Protein AF-A0A9E1MFP8-F1 (afdb_monomer_lite)

pLDDT: mean 81.93, std 16.2, range [34.75, 97.0]

Foldseek 3Di:
DDDDDDDDPVVVVVVVVVVVVVCVVVVVVVVVVVVVVVQVLVQVQVVQQLVLVLVVVVVVLPFKWKWWQDPQFTATPVRHGRDGDGQTFPTWMKIAGSVRQIFIWTHRQFWTWTDASVDPGTDIDTDNDSLVLFDKDDFQDWDQFPVRFIWGFLDICPVPVFKTKTWHLAFWDQDPVRAIDRDPPQDQFQDPQFFFQAQPVPQDPPPPPHPDPDDPPAGADDDDDDDDFSLRRGPVVVVQVRNVVVCRSVVRAHPPKHKFFAAPVSLVSQQWAQDPVLFKIFSPVGDLSVLSHKAWGRYARPPGRQWTWIAHNVGIIGIDGSNPGRRHGHIMMMIGTRNSGGCSVVDD

Structure (mmCIF, N/CA/C/O backbone):
data_AF-A0A9E1MFP8-F1
#
_entry.id   AF-A0A9E1MFP8-F1
#
loop_
_atom_site.group_PDB
_atom_site.id
_atom_site.type_symbol
_atom_site.label_atom_id
_atom_site.label_alt_id
_atom_site.label_comp_id
_atom_site.label_asym_id
_atom_site.label_entity_id
_atom_site.label_seq_id
_atom_site.pdbx_PDB_ins_code
_atom_site.Cartn_x
_atom_site.Cartn_y
_atom_site.Cartn_z
_atom_site.occupancy
_atom_site.B_iso_or_equiv
_atom_site.auth_seq_id
_atom_site.auth_comp_id
_atom_site.auth_asym_id
_atom_site.auth_atom_id
_atom_site.pdbx_PDB_model_num
ATOM 1 N N . MET A 1 1 ? -28.037 -13.542 79.877 1.00 46.84 1 MET A N 1
ATOM 2 C CA . MET A 1 1 ? -27.546 -14.492 78.851 1.00 46.84 1 MET A CA 1
ATOM 3 C C . MET A 1 1 ? -28.151 -14.120 77.502 1.00 46.84 1 MET A C 1
ATOM 5 O O . MET A 1 1 ? -29.369 -14.140 77.377 1.00 46.84 1 MET A O 1
ATOM 9 N N . LYS A 1 2 ? -27.339 -13.705 76.519 1.00 54.28 2 LYS A N 1
ATOM 10 C CA . LYS A 1 2 ? -27.819 -13.402 75.157 1.00 54.28 2 LYS A CA 1
ATOM 11 C C . LYS A 1 2 ? -28.142 -14.719 74.442 1.00 54.28 2 LYS A C 1
ATOM 13 O O . LYS A 1 2 ? -27.278 -15.578 74.314 1.00 54.28 2 LYS A O 1
ATOM 18 N N . LYS A 1 3 ? -29.397 -14.886 74.021 1.00 58.06 3 LYS A N 1
ATOM 19 C CA . LYS A 1 3 ? -29.885 -16.059 73.285 1.00 58.06 3 LYS A CA 1
ATOM 20 C C . LYS A 1 3 ? -29.525 -15.874 71.806 1.00 58.06 3 LYS A C 1
ATOM 22 O O . LYS A 1 3 ? -30.214 -15.143 71.100 1.00 58.06 3 LYS A O 1
ATOM 27 N N . ASN A 1 4 ? -28.432 -16.483 71.355 1.00 63.78 4 ASN A N 1
ATOM 28 C CA . ASN A 1 4 ? -28.044 -16.450 69.945 1.00 63.78 4 ASN A CA 1
ATOM 29 C C . ASN A 1 4 ? -28.962 -17.402 69.167 1.00 63.78 4 ASN A C 1
ATOM 31 O O . ASN A 1 4 ? -28.924 -18.612 69.379 1.00 63.78 4 ASN A O 1
ATOM 35 N N . ARG A 1 5 ? -29.830 -16.857 68.308 1.00 75.62 5 ARG A N 1
ATOM 36 C CA . ARG A 1 5 ? -30.614 -17.654 67.357 1.00 75.62 5 ARG A CA 1
ATOM 37 C C . ARG A 1 5 ? -29.706 -17.978 66.170 1.00 75.62 5 ARG A C 1
ATOM 39 O O . ARG A 1 5 ? -29.224 -17.057 65.519 1.00 75.62 5 ARG A O 1
ATOM 46 N N . GLY A 1 6 ? -29.422 -19.259 65.946 1.00 75.75 6 GLY A N 1
ATOM 47 C CA . GLY A 1 6 ? -28.700 -19.726 64.761 1.00 75.75 6 GLY A CA 1
ATOM 48 C C . GLY A 1 6 ? -29.630 -19.797 63.549 1.00 75.75 6 GLY A C 1
ATOM 49 O O . GLY A 1 6 ? -30.809 -20.108 63.708 1.00 75.75 6 GLY A O 1
ATOM 50 N N . PHE A 1 7 ? -29.099 -19.497 62.363 1.00 80.75 7 PHE A N 1
ATOM 51 C CA . PHE A 1 7 ? -29.806 -19.667 61.090 1.00 80.75 7 PHE A CA 1
ATOM 52 C C . PHE A 1 7 ? -30.052 -21.149 60.789 1.00 80.75 7 PHE A C 1
ATOM 54 O O . PHE A 1 7 ? -29.203 -21.996 61.076 1.00 80.75 7 PHE A O 1
ATOM 61 N N . THR A 1 8 ? -31.197 -21.459 60.180 1.00 90.75 8 THR A N 1
ATOM 62 C CA . THR A 1 8 ? -31.507 -22.814 59.710 1.00 90.75 8 THR A CA 1
ATOM 63 C C . THR A 1 8 ? -30.976 -23.045 58.292 1.00 90.75 8 THR A C 1
ATOM 65 O O . THR A 1 8 ? -30.868 -22.121 57.485 1.00 90.75 8 THR A O 1
ATOM 68 N N . LEU A 1 9 ? -30.663 -24.301 57.953 1.00 89.00 9 LEU A N 1
ATOM 69 C CA . LEU A 1 9 ? -30.177 -24.658 56.612 1.00 89.00 9 LEU A CA 1
ATOM 70 C C . LEU A 1 9 ? -31.191 -24.328 55.506 1.00 89.00 9 LEU A C 1
ATOM 72 O O . LEU A 1 9 ? -30.791 -23.983 54.398 1.00 89.00 9 LEU A O 1
ATOM 76 N N . ILE A 1 10 ? -32.493 -24.407 55.799 1.00 91.56 10 ILE A N 1
ATOM 77 C CA . ILE A 1 10 ? -33.540 -24.130 54.810 1.00 91.56 10 ILE A CA 1
ATOM 78 C C . ILE A 1 10 ? -33.668 -22.635 54.499 1.00 91.56 10 ILE A C 1
ATOM 80 O O . ILE A 1 10 ? -33.862 -22.270 53.342 1.00 91.56 10 ILE A O 1
ATOM 84 N N . GLU A 1 11 ? -33.479 -21.770 55.499 1.00 89.69 11 GLU A N 1
ATOM 85 C CA . GLU A 1 11 ? -33.412 -20.319 55.296 1.00 89.69 11 GLU A CA 1
ATOM 86 C C . GLU A 1 11 ? -32.200 -19.949 54.436 1.00 89.69 11 GLU A C 1
ATOM 88 O O . GLU A 1 11 ? -32.319 -19.142 53.517 1.00 89.69 11 GLU A O 1
ATOM 93 N N . LEU A 1 12 ? -31.051 -20.591 54.674 1.00 91.19 12 LEU A N 1
ATOM 94 C CA . LEU A 1 12 ? -29.854 -20.378 53.862 1.00 91.19 12 LEU A CA 1
ATOM 95 C C . LEU A 1 12 ? -30.057 -20.850 52.413 1.00 91.19 12 LEU A C 1
ATOM 97 O O . LEU A 1 12 ? -29.686 -20.149 51.471 1.00 91.19 12 LEU A O 1
ATOM 101 N N . LEU A 1 13 ? -30.684 -22.015 52.226 1.00 94.25 13 LEU A N 1
ATOM 102 C CA . LEU A 1 13 ? -30.944 -22.580 50.904 1.00 94.25 13 LEU A CA 1
ATOM 103 C C . LEU A 1 13 ? -31.886 -21.695 50.078 1.00 94.25 13 LEU A C 1
ATOM 105 O O . LEU A 1 13 ? -31.596 -21.420 48.915 1.00 94.25 13 LEU A O 1
ATOM 109 N N . ALA A 1 14 ? -32.981 -21.216 50.676 1.00 93.81 14 ALA A N 1
ATOM 110 C CA . ALA A 1 14 ? -33.939 -20.345 49.999 1.00 93.81 14 ALA A CA 1
ATOM 111 C C . ALA A 1 14 ? -33.274 -19.063 49.468 1.00 93.81 14 ALA A C 1
ATOM 113 O O . ALA A 1 14 ? -33.526 -18.654 48.334 1.00 93.81 14 ALA A O 1
ATOM 114 N N . VAL A 1 15 ? -32.368 -18.468 50.251 1.00 94.81 15 VAL A N 1
ATOM 115 C CA . VAL A 1 15 ? -31.619 -17.271 49.842 1.00 94.81 15 VAL A CA 1
ATOM 116 C C . VAL A 1 15 ? -30.692 -17.571 48.665 1.00 94.81 15 VAL A C 1
ATOM 118 O O . VAL A 1 15 ? -30.674 -16.809 47.701 1.00 94.81 15 VAL A O 1
ATOM 121 N N . ILE A 1 16 ? -29.959 -18.688 48.697 1.00 96.12 16 ILE A N 1
ATOM 122 C CA . ILE A 1 16 ? -29.056 -19.070 47.600 1.00 96.12 16 ILE A CA 1
ATOM 123 C C . ILE A 1 16 ? -29.837 -19.286 46.298 1.00 96.12 16 ILE A C 1
ATOM 125 O O . ILE A 1 16 ? -29.403 -18.812 45.249 1.00 96.12 16 ILE A O 1
ATOM 129 N N . VAL A 1 17 ? -31.001 -19.943 46.354 1.00 96.06 17 VAL A N 1
ATOM 130 C CA . VAL A 1 17 ? -31.851 -20.166 45.171 1.00 96.06 17 VAL A CA 1
ATOM 131 C C . VAL A 1 17 ? -32.328 -18.839 44.578 1.00 96.06 17 VAL A C 1
ATOM 133 O O . VAL A 1 17 ? -32.215 -18.633 43.370 1.00 96.06 17 VAL A O 1
ATOM 136 N N . ILE A 1 18 ? -32.804 -17.908 45.410 1.00 97.00 18 ILE A N 1
ATOM 137 C CA . ILE A 1 18 ? -33.245 -16.583 44.948 1.00 97.00 18 ILE A CA 1
ATOM 138 C C . ILE A 1 18 ? -32.075 -15.807 44.323 1.00 97.00 18 ILE A C 1
ATOM 140 O O . ILE A 1 18 ? -32.222 -15.248 43.234 1.00 97.00 18 ILE A O 1
ATOM 144 N N . LEU A 1 19 ? -30.899 -15.811 44.961 1.00 96.81 19 LEU A N 1
ATOM 145 C CA . LEU A 1 19 ? -29.699 -15.159 44.427 1.00 96.81 19 LEU A CA 1
ATOM 146 C C . LEU A 1 19 ? -29.258 -15.769 43.092 1.00 96.81 19 LEU A C 1
ATOM 148 O O . LEU A 1 19 ? -28.878 -15.027 42.188 1.00 96.81 19 LEU A O 1
ATOM 152 N N . ALA A 1 20 ? -29.350 -17.093 42.939 1.00 96.62 20 ALA A N 1
ATOM 153 C CA . ALA A 1 20 ? -29.010 -17.777 41.696 1.00 96.62 20 ALA A CA 1
ATOM 154 C C . ALA A 1 20 ? -29.931 -17.356 40.538 1.00 96.62 20 ALA A C 1
ATOM 156 O O . ALA A 1 20 ? -29.446 -17.069 39.444 1.00 96.62 20 ALA A O 1
ATOM 157 N N . VAL A 1 21 ? -31.243 -17.249 40.779 1.00 96.88 21 VAL A N 1
ATOM 158 C CA . VAL A 1 21 ? -32.211 -16.802 39.760 1.00 96.88 21 VAL A CA 1
ATOM 159 C C . VAL A 1 21 ? -31.972 -15.342 39.362 1.00 96.88 21 VAL A C 1
ATOM 161 O O . VAL A 1 21 ? -31.962 -15.022 38.173 1.00 96.88 21 VAL A O 1
ATOM 164 N N . ILE A 1 22 ? -31.721 -14.456 40.334 1.00 96.75 22 ILE A N 1
ATOM 165 C CA . ILE A 1 22 ? -31.405 -13.044 40.058 1.00 96.75 22 ILE A CA 1
ATOM 166 C C . ILE A 1 22 ? -30.105 -12.935 39.252 1.00 96.75 22 ILE A C 1
ATOM 168 O O . ILE A 1 22 ? -30.059 -12.211 38.256 1.00 96.75 22 ILE A O 1
ATOM 172 N N . ALA A 1 23 ? -29.064 -13.678 39.637 1.00 93.75 23 ALA A N 1
ATOM 173 C CA . ALA A 1 23 ? -27.787 -13.689 38.929 1.00 93.75 23 ALA A CA 1
ATOM 174 C C . ALA A 1 23 ? -27.932 -14.184 37.479 1.00 93.75 23 ALA A C 1
ATOM 176 O O . ALA A 1 23 ? -27.340 -13.602 36.566 1.00 93.75 23 ALA A O 1
ATOM 177 N N . LEU A 1 24 ? -28.762 -15.205 37.244 1.00 94.94 24 LEU A N 1
ATOM 178 C CA . LEU A 1 24 ? -29.015 -15.751 35.909 1.00 94.94 24 LEU A CA 1
ATOM 179 C C . LEU A 1 24 ? -29.613 -14.705 34.952 1.00 94.94 24 LEU A C 1
ATOM 181 O O . LEU A 1 24 ? -29.201 -14.629 33.798 1.00 94.94 24 LEU A O 1
ATOM 185 N N . ILE A 1 25 ? -30.542 -13.868 35.425 1.00 93.31 25 ILE A N 1
ATOM 186 C CA . ILE A 1 25 ? -31.178 -12.821 34.606 1.00 93.31 25 ILE A CA 1
ATOM 187 C C . ILE A 1 25 ? -30.275 -11.583 34.476 1.00 93.31 25 ILE A C 1
ATOM 189 O O . ILE A 1 25 ? -30.197 -10.968 33.412 1.00 93.31 25 ILE A O 1
ATOM 193 N N . ALA A 1 26 ? -29.572 -11.206 35.548 1.00 92.75 26 ALA A N 1
ATOM 194 C CA . ALA A 1 26 ? -28.762 -9.990 35.580 1.00 92.75 26 ALA A CA 1
ATOM 195 C C . ALA A 1 26 ? -27.482 -10.087 34.729 1.00 92.75 26 ALA A C 1
ATOM 197 O O . ALA A 1 26 ? -27.064 -9.097 34.127 1.00 92.75 26 ALA A O 1
ATOM 198 N N . THR A 1 27 ? -26.856 -11.265 34.649 1.00 91.75 27 THR A N 1
ATOM 199 C CA . THR A 1 27 ? -25.573 -11.462 33.948 1.00 91.75 27 THR A CA 1
ATOM 200 C C . THR A 1 27 ? -25.578 -11.062 32.460 1.00 91.75 27 THR A C 1
ATOM 202 O O . THR A 1 27 ? -24.703 -10.272 32.086 1.00 91.75 27 THR A O 1
ATOM 205 N N . PRO A 1 28 ? -26.525 -11.490 31.593 1.00 89.31 28 PRO A N 1
ATOM 206 C CA . PRO A 1 28 ? -26.536 -11.061 30.190 1.00 89.31 28 PRO A CA 1
ATOM 207 C C . PRO A 1 28 ? -26.788 -9.553 30.025 1.00 89.31 28 PRO A C 1
ATOM 209 O O . PRO A 1 28 ? -26.178 -8.924 29.159 1.00 89.31 28 PRO A O 1
ATOM 212 N N . LEU A 1 29 ? -27.622 -8.946 30.881 1.00 91.44 29 LEU A N 1
ATOM 213 C CA . LEU A 1 29 ? -27.901 -7.503 30.859 1.00 91.44 29 LEU A CA 1
ATOM 214 C C . LEU A 1 29 ? -26.650 -6.682 31.188 1.00 91.44 29 LEU A C 1
ATOM 216 O O . LEU A 1 29 ? -26.319 -5.734 30.473 1.00 91.44 29 LEU A O 1
ATOM 220 N N . ILE A 1 30 ? -25.928 -7.073 32.242 1.00 91.25 30 ILE A N 1
ATOM 221 C CA . ILE A 1 30 ? -24.674 -6.430 32.650 1.00 91.25 30 ILE A CA 1
ATOM 222 C C . ILE A 1 30 ? -23.608 -6.596 31.556 1.00 91.25 30 ILE A C 1
ATOM 224 O O . ILE A 1 30 ? -22.893 -5.649 31.238 1.00 91.25 30 ILE A O 1
ATOM 228 N N . MET A 1 31 ? -23.520 -7.762 30.910 1.00 90.00 31 MET A N 1
ATOM 229 C CA . MET A 1 31 ? -22.557 -7.970 29.823 1.00 90.00 31 MET A CA 1
ATOM 230 C C . MET A 1 31 ? -22.860 -7.089 28.597 1.00 90.00 31 MET A C 1
ATOM 232 O O . MET A 1 31 ? -21.944 -6.534 27.978 1.00 90.00 31 MET A O 1
ATOM 236 N N . GLY A 1 32 ? -24.144 -6.910 28.268 1.00 88.88 32 GLY A N 1
ATOM 237 C CA . GLY A 1 32 ? -24.591 -6.008 27.206 1.00 88.88 32 GLY A CA 1
ATOM 238 C C . GLY A 1 32 ? -24.234 -4.544 27.482 1.00 88.88 32 GLY A C 1
ATOM 239 O O . GLY A 1 32 ? -23.678 -3.867 26.611 1.00 88.88 32 GLY A O 1
ATOM 240 N N . THR A 1 33 ? -24.476 -4.058 28.706 1.00 92.62 33 THR A N 1
ATOM 241 C CA . THR A 1 33 ? -24.124 -2.680 29.091 1.00 92.62 33 THR A CA 1
ATOM 242 C C . THR A 1 33 ? -22.613 -2.467 29.126 1.00 92.62 33 THR A C 1
ATOM 244 O O . THR A 1 33 ? -22.143 -1.470 28.584 1.00 92.62 33 THR A O 1
ATOM 247 N N . ILE A 1 34 ? -21.834 -3.423 29.644 1.00 91.12 34 ILE A N 1
ATOM 248 C CA . ILE A 1 34 ? -20.363 -3.374 29.614 1.00 91.12 34 ILE A CA 1
ATOM 249 C C . ILE A 1 34 ? -19.849 -3.286 28.175 1.00 91.12 34 ILE A C 1
ATOM 251 O O . ILE A 1 34 ? -18.975 -2.470 27.883 1.00 91.12 34 ILE A O 1
ATOM 255 N N . THR A 1 35 ? -20.387 -4.099 27.263 1.00 92.38 35 THR A N 1
ATOM 256 C CA . THR A 1 35 ? -19.959 -4.108 25.855 1.00 92.38 35 THR A CA 1
ATOM 257 C C . THR A 1 35 ? -20.240 -2.761 25.191 1.00 92.38 35 THR A C 1
ATOM 259 O O . THR A 1 35 ? -19.355 -2.195 24.548 1.00 92.38 35 THR A O 1
ATOM 262 N N . LYS A 1 36 ? -21.431 -2.191 25.420 1.00 94.00 36 LYS A N 1
ATOM 263 C CA . LYS A 1 36 ? -21.797 -0.858 24.925 1.00 94.00 36 LYS A CA 1
ATOM 264 C C . LYS A 1 36 ? -20.898 0.238 25.504 1.00 94.00 36 LYS A C 1
ATOM 266 O O . LYS A 1 36 ? -20.431 1.090 24.753 1.00 94.00 36 LYS A O 1
ATOM 271 N N . SER A 1 37 ? -20.607 0.193 26.803 1.00 94.81 37 SER A N 1
ATOM 272 C CA . SER A 1 37 ? -19.704 1.147 27.457 1.00 94.81 37 SER A CA 1
ATOM 273 C C . SER A 1 37 ? -18.280 1.056 26.910 1.00 94.81 37 SER A C 1
ATOM 275 O O . SER A 1 37 ? -17.679 2.085 26.617 1.00 94.81 37 SER A O 1
ATOM 277 N N . LYS A 1 38 ? -17.753 -0.158 26.691 1.00 94.88 38 LYS A N 1
ATOM 278 C CA . LYS A 1 38 ? -16.434 -0.365 26.068 1.00 94.88 38 LYS A CA 1
ATOM 279 C C . LYS A 1 38 ? -16.380 0.198 24.649 1.00 94.88 38 LYS A C 1
ATOM 281 O O . LYS A 1 38 ? -15.422 0.887 24.310 1.00 94.88 38 LYS A O 1
ATOM 286 N N . MET A 1 39 ? -17.411 -0.066 23.845 1.00 94.88 39 MET A N 1
ATOM 287 C CA . MET A 1 39 ? -17.520 0.451 22.480 1.00 94.88 39 MET A CA 1
ATOM 288 C C . MET A 1 39 ? -17.602 1.985 22.454 1.00 94.88 39 MET A C 1
ATOM 290 O O . MET A 1 39 ? -16.951 2.615 21.626 1.00 94.88 39 MET A O 1
ATOM 294 N N . ASN A 1 40 ? -18.367 2.596 23.363 1.00 95.25 40 ASN A N 1
ATOM 295 C CA . ASN A 1 40 ? -18.470 4.053 23.461 1.00 95.25 40 ASN A CA 1
ATOM 296 C C . ASN A 1 40 ? -17.154 4.692 23.917 1.00 95.25 40 ASN A C 1
ATOM 298 O O . ASN A 1 40 ? -16.701 5.632 23.282 1.00 95.25 40 ASN A O 1
ATOM 302 N N . ALA A 1 41 ? -16.484 4.133 24.926 1.00 95.94 41 ALA A N 1
ATOM 303 C CA . ALA A 1 41 ? -15.180 4.630 25.363 1.00 95.94 41 ALA A CA 1
ATOM 304 C C . ALA A 1 41 ? -14.126 4.561 24.242 1.00 95.94 41 ALA A C 1
ATOM 306 O O . ALA A 1 41 ? -13.300 5.464 24.099 1.00 95.94 41 ALA A O 1
ATOM 307 N N . PHE A 1 42 ? -14.167 3.511 23.417 1.00 96.88 42 PHE A N 1
ATOM 308 C CA . PHE A 1 42 ? -13.323 3.420 22.229 1.00 96.88 42 PHE A CA 1
ATOM 309 C C . PHE A 1 42 ? -13.695 4.482 21.184 1.00 96.88 42 PHE A C 1
ATOM 311 O O . PHE A 1 42 ? -12.810 5.169 20.683 1.00 96.88 42 PHE A O 1
ATOM 318 N N . ARG A 1 43 ? -14.991 4.688 20.910 1.00 96.06 43 ARG A N 1
ATOM 319 C CA . ARG A 1 43 ? -15.468 5.765 20.024 1.00 96.06 43 ARG A CA 1
ATOM 320 C C . ARG A 1 43 ? -14.963 7.137 20.474 1.00 96.06 43 ARG A C 1
ATOM 322 O O . ARG A 1 43 ? -14.441 7.882 19.651 1.00 96.06 43 ARG A O 1
ATOM 329 N N . ASP A 1 44 ? -15.081 7.446 21.761 1.00 96.00 44 ASP A N 1
ATOM 330 C CA . ASP A 1 44 ? -14.628 8.717 22.333 1.00 96.00 44 ASP A CA 1
ATOM 331 C C . ASP A 1 44 ? -13.107 8.876 22.197 1.00 96.00 44 ASP A C 1
ATOM 333 O O . ASP A 1 44 ? -12.621 9.957 21.874 1.00 96.00 44 ASP A O 1
ATOM 337 N N . SER A 1 45 ? -12.357 7.777 22.350 1.00 96.56 45 SER A N 1
ATOM 338 C CA . SER A 1 45 ? -10.905 7.755 22.125 1.00 96.56 45 SER A CA 1
ATOM 339 C C . SER A 1 45 ? -10.556 8.061 20.666 1.00 96.56 45 SER A C 1
ATOM 341 O O . SER A 1 45 ? -9.672 8.872 20.409 1.00 96.56 45 SER A O 1
ATOM 343 N N . VAL A 1 46 ? -11.275 7.470 19.704 1.00 96.19 46 VAL A N 1
ATOM 344 C CA . VAL A 1 46 ? -11.071 7.738 18.270 1.00 96.19 46 VAL A CA 1
ATOM 345 C C . VAL A 1 46 ? -11.370 9.201 17.934 1.00 96.19 46 VAL A C 1
ATOM 347 O O . VAL A 1 46 ? -10.591 9.825 17.219 1.00 96.19 46 VAL A O 1
ATOM 350 N N . TYR A 1 47 ? -12.440 9.786 18.479 1.00 94.81 47 TYR A N 1
ATOM 351 C CA . TYR A 1 47 ? -12.710 11.219 18.307 1.00 94.81 47 TYR A CA 1
ATOM 352 C C . TYR A 1 47 ? -11.635 12.104 18.947 1.00 94.81 47 TYR A C 1
ATOM 354 O O . TYR A 1 47 ? -11.234 13.098 18.345 1.00 94.81 47 TYR A O 1
ATOM 362 N N . GLY A 1 48 ? -11.126 11.728 20.124 1.00 94.88 48 GLY A N 1
ATOM 363 C CA . GLY A 1 48 ? -9.999 12.414 20.757 1.00 94.88 48 GLY A CA 1
ATOM 364 C C . GLY A 1 48 ? -8.734 12.386 19.895 1.00 94.88 48 GLY A C 1
ATOM 365 O O . GLY A 1 48 ? -8.052 13.402 19.777 1.00 94.88 48 GLY A O 1
ATOM 366 N N . ILE A 1 49 ? -8.455 11.253 19.245 1.00 95.50 49 ILE A N 1
ATOM 367 C CA . ILE A 1 49 ? -7.335 11.096 18.305 1.00 95.50 49 ILE A CA 1
ATOM 368 C C . ILE A 1 49 ? -7.535 11.950 17.054 1.00 95.50 49 ILE A C 1
ATOM 370 O O . ILE A 1 49 ? -6.594 12.619 16.636 1.00 95.50 49 ILE A O 1
ATOM 374 N N . ILE A 1 50 ? -8.742 11.956 16.473 1.00 92.81 50 ILE A N 1
ATOM 375 C CA . ILE A 1 50 ? -9.066 12.822 15.329 1.00 92.81 50 ILE A CA 1
ATOM 376 C C . ILE A 1 50 ? -8.768 14.273 15.692 1.00 92.81 50 ILE A C 1
ATOM 378 O O . ILE A 1 50 ? -8.020 14.928 14.980 1.00 92.81 50 ILE A O 1
ATOM 382 N N . HIS A 1 51 ? -9.292 14.750 16.822 1.00 91.31 51 HIS A N 1
ATOM 383 C CA . HIS A 1 51 ? -9.134 16.143 17.222 1.00 91.31 51 HIS A CA 1
ATOM 384 C C . HIS A 1 51 ? -7.670 16.522 17.483 1.00 91.31 51 HIS A C 1
ATOM 386 O O . HIS A 1 51 ? -7.207 17.567 17.032 1.00 91.31 51 HIS A O 1
ATOM 392 N N . ALA A 1 52 ? -6.916 15.657 18.169 1.00 92.38 52 ALA A N 1
ATOM 393 C CA . ALA A 1 52 ? -5.485 15.868 18.370 1.00 92.38 52 ALA A CA 1
ATOM 394 C C . ALA A 1 52 ? -4.735 15.918 17.030 1.00 92.38 52 ALA A C 1
ATOM 396 O O . ALA A 1 52 ? -3.889 16.787 16.820 1.00 92.38 52 ALA A O 1
ATOM 397 N N . GLY A 1 53 ? -5.062 15.002 16.118 1.00 91.62 53 GLY A N 1
ATOM 398 C CA . GLY A 1 53 ? -4.448 14.925 14.800 1.00 91.62 53 GLY A CA 1
ATOM 399 C C . GLY A 1 53 ? -4.786 16.121 13.908 1.00 91.62 53 GLY A C 1
ATOM 400 O O . GLY A 1 53 ? -3.907 16.595 13.202 1.00 91.62 53 GLY A O 1
ATOM 401 N N . GLU A 1 54 ? -6.005 16.664 13.988 1.00 88.88 54 GLU A N 1
ATOM 402 C CA . GLU A 1 54 ? -6.402 17.898 13.293 1.00 88.88 54 GLU A CA 1
ATOM 403 C C . GLU A 1 54 ? -5.564 19.094 13.758 1.00 88.88 54 GLU A C 1
ATOM 405 O O . GLU A 1 54 ? -5.061 19.855 12.929 1.00 88.88 54 GLU A O 1
ATOM 410 N N . ILE A 1 55 ? -5.363 19.236 15.073 1.00 88.25 55 ILE A N 1
ATOM 411 C CA . ILE A 1 55 ? -4.512 20.290 15.644 1.00 88.25 55 ILE A CA 1
ATOM 412 C C . ILE A 1 55 ? -3.077 20.134 15.129 1.00 88.25 55 ILE A C 1
ATOM 414 O O . ILE A 1 55 ? -2.520 21.079 14.577 1.00 88.25 55 ILE A O 1
ATOM 418 N N . ALA A 1 56 ? -2.511 18.929 15.229 1.00 88.31 56 ALA A N 1
ATOM 419 C CA . ALA A 1 56 ? -1.147 18.655 14.779 1.00 88.31 56 ALA A CA 1
ATOM 420 C C . ALA A 1 56 ? -0.972 18.832 13.258 1.00 88.31 56 ALA A C 1
ATOM 422 O O . ALA A 1 56 ? 0.067 19.299 12.796 1.00 88.31 56 ALA A O 1
ATOM 423 N N . ALA A 1 57 ? -1.985 18.488 12.459 1.00 86.12 57 ALA A N 1
ATOM 424 C CA . ALA A 1 57 ? -1.953 18.670 11.012 1.00 86.12 57 ALA A CA 1
ATOM 425 C C . ALA A 1 57 ? -2.060 20.148 10.606 1.00 86.12 57 ALA A C 1
ATOM 427 O O . ALA A 1 57 ? -1.442 20.561 9.625 1.00 86.12 57 ALA A O 1
ATOM 428 N N . THR A 1 58 ? -2.788 20.959 11.382 1.00 81.44 58 THR A N 1
ATOM 429 C CA . THR A 1 58 ? -2.909 22.410 11.160 1.00 81.44 58 THR A CA 1
ATOM 430 C C . THR A 1 58 ? -1.556 23.114 11.272 1.00 81.44 58 THR A C 1
ATOM 432 O O . THR A 1 58 ? -1.324 24.102 10.586 1.00 81.44 58 THR A O 1
ATOM 435 N N . GLU A 1 59 ? -0.623 22.594 12.067 1.00 73.38 59 GLU A N 1
ATOM 436 C CA . GLU A 1 59 ? 0.735 23.145 12.175 1.00 73.38 59 GLU A CA 1
ATOM 437 C C . GLU A 1 59 ? 1.598 22.864 10.925 1.00 73.38 59 GLU A C 1
ATOM 439 O O . GLU A 1 59 ? 2.611 23.530 10.712 1.00 73.38 59 GLU A O 1
ATOM 444 N N . LYS A 1 60 ? 1.188 21.923 10.057 1.00 72.31 60 LYS A N 1
ATOM 445 C CA . LYS A 1 60 ? 1.977 21.398 8.925 1.00 72.31 60 LYS A CA 1
ATOM 446 C C . LYS A 1 60 ? 1.346 21.667 7.539 1.00 72.31 60 LYS A C 1
ATOM 448 O O . LYS A 1 60 ? 1.545 20.873 6.625 1.00 72.31 60 LYS A O 1
ATOM 453 N N . MET A 1 61 ? 0.626 22.791 7.372 1.00 59.81 61 MET A N 1
ATOM 454 C CA . MET A 1 61 ? -0.309 23.188 6.276 1.00 59.81 61 MET A CA 1
ATOM 455 C C . MET A 1 61 ? 0.079 22.992 4.785 1.00 59.81 61 MET A C 1
ATOM 457 O O . MET A 1 61 ? -0.666 23.430 3.908 1.00 59.81 61 MET A O 1
ATOM 461 N N . THR A 1 62 ? 1.209 22.390 4.430 1.00 62.31 62 THR A N 1
ATOM 462 C CA . THR A 1 62 ? 1.643 22.289 3.028 1.00 62.31 62 THR A CA 1
ATOM 463 C C . THR A 1 62 ? 1.184 21.014 2.324 1.00 62.31 62 THR A C 1
ATOM 465 O O . THR A 1 62 ? 1.024 21.055 1.109 1.00 62.31 62 THR A O 1
ATOM 468 N N . ASN A 1 63 ? 0.924 19.912 3.041 1.00 67.06 63 ASN A N 1
ATOM 469 C CA . ASN A 1 63 ? 0.600 18.604 2.452 1.00 67.06 63 ASN A CA 1
ATOM 470 C C . ASN A 1 63 ? -0.362 17.775 3.321 1.00 67.06 63 ASN A C 1
ATOM 472 O O . ASN A 1 63 ? -0.645 18.122 4.465 1.00 67.06 63 ASN A O 1
ATOM 476 N N . ASN A 1 64 ? -0.842 16.651 2.776 1.00 76.81 64 ASN A N 1
ATOM 477 C CA . ASN A 1 64 ? -1.549 15.636 3.559 1.00 76.81 64 ASN A CA 1
ATOM 478 C C . ASN A 1 64 ? -0.636 15.116 4.681 1.00 76.81 64 ASN A C 1
ATOM 480 O O . ASN A 1 64 ? 0.476 14.673 4.405 1.00 76.81 64 ASN A O 1
ATOM 484 N N . VAL A 1 65 ? -1.118 15.121 5.922 1.00 85.44 65 VAL A N 1
ATOM 485 C CA . VAL A 1 65 ? -0.368 14.654 7.093 1.00 85.44 65 VAL A CA 1
ATOM 486 C C . VAL A 1 65 ? -0.821 13.248 7.452 1.00 85.44 65 VAL A C 1
ATOM 488 O O . VAL A 1 65 ? -2.017 12.977 7.572 1.00 85.44 65 VAL A O 1
ATOM 491 N N . MET A 1 66 ? 0.141 12.349 7.632 1.00 88.75 66 MET A N 1
ATOM 492 C CA . MET A 1 66 ? -0.100 10.958 7.993 1.00 88.75 66 MET A CA 1
ATOM 493 C C . MET A 1 66 ? 0.395 10.686 9.408 1.00 88.75 66 MET A C 1
ATOM 495 O O . MET A 1 66 ? 1.467 11.147 9.796 1.00 88.75 66 MET A O 1
ATOM 499 N N . PHE A 1 67 ? -0.357 9.873 10.143 1.00 92.25 67 PHE A N 1
ATOM 500 C CA . PHE A 1 67 ? 0.105 9.284 11.392 1.00 92.25 67 PHE A CA 1
ATOM 501 C C . PHE A 1 67 ? -0.117 7.780 11.375 1.00 92.25 67 PHE A C 1
ATOM 503 O O . PHE A 1 67 ? -1.044 7.269 10.743 1.00 92.25 67 PHE A O 1
ATOM 510 N N . GLU A 1 68 ? 0.721 7.069 12.110 1.00 94.69 68 GLU A N 1
ATOM 511 C CA . GLU A 1 68 ? 0.647 5.622 12.254 1.00 94.69 68 GLU A CA 1
ATOM 512 C C . GLU A 1 68 ? 0.807 5.204 13.708 1.00 94.69 68 GLU A C 1
ATOM 514 O O . GLU A 1 68 ? 1.442 5.890 14.510 1.00 94.69 68 GLU A O 1
ATOM 519 N N . VAL A 1 69 ? 0.235 4.055 14.050 1.00 95.00 69 VAL A N 1
ATOM 520 C CA . VAL A 1 69 ? 0.444 3.448 15.359 1.00 95.00 69 VAL A CA 1
ATOM 521 C C . VAL A 1 69 ? 1.750 2.656 15.333 1.00 95.00 69 VAL A C 1
ATOM 523 O O . VAL A 1 69 ? 1.864 1.651 14.637 1.00 95.00 69 VAL A O 1
ATOM 526 N N . LYS A 1 70 ? 2.728 3.085 16.130 1.00 93.06 70 LYS A N 1
ATOM 527 C CA . LYS A 1 70 ? 4.000 2.398 16.371 1.00 93.06 70 LYS A CA 1
ATOM 528 C C . LYS A 1 70 ? 4.213 2.247 17.869 1.00 93.06 70 LYS A C 1
ATOM 530 O O . LYS A 1 70 ? 4.178 3.228 18.606 1.00 93.06 70 LYS A O 1
ATOM 535 N N . ASN A 1 71 ? 4.459 1.020 18.332 1.00 88.38 71 ASN A N 1
ATOM 536 C CA . ASN A 1 71 ? 4.701 0.721 19.751 1.00 88.38 71 ASN A CA 1
ATOM 537 C C . ASN A 1 71 ? 3.622 1.323 20.680 1.00 88.38 71 ASN A C 1
ATOM 539 O O . ASN A 1 71 ? 3.947 1.993 21.659 1.00 88.38 71 ASN A O 1
ATOM 543 N N . ALA A 1 72 ? 2.344 1.132 20.324 1.00 87.75 72 ALA A N 1
ATOM 544 C CA . ALA A 1 72 ? 1.161 1.673 21.012 1.00 87.75 72 ALA A CA 1
ATOM 545 C C . ALA A 1 72 ? 1.043 3.214 21.064 1.00 87.75 72 ALA A C 1
ATOM 547 O O . ALA A 1 72 ? 0.135 3.755 21.697 1.00 87.75 72 ALA A O 1
ATOM 548 N N . LYS A 1 73 ? 1.918 3.944 20.365 1.00 92.88 73 LYS A N 1
ATOM 549 C CA . LYS A 1 73 ? 1.846 5.400 20.212 1.00 92.88 73 LYS A CA 1
ATOM 550 C C . LYS A 1 73 ? 1.439 5.754 18.795 1.00 92.88 73 LYS A C 1
ATOM 552 O O . LYS A 1 73 ? 1.856 5.099 17.849 1.00 92.88 73 LYS A O 1
ATOM 557 N N . ILE A 1 74 ? 0.654 6.812 18.653 1.00 94.94 74 ILE A N 1
ATOM 558 C CA . ILE A 1 74 ? 0.378 7.406 17.347 1.00 94.94 74 ILE A CA 1
ATOM 559 C C . ILE A 1 74 ? 1.493 8.401 17.081 1.00 94.94 74 ILE A C 1
ATOM 561 O O . ILE A 1 74 ? 1.708 9.280 17.909 1.00 94.94 74 ILE A O 1
ATOM 565 N N . VAL A 1 75 ? 2.215 8.240 15.981 1.00 93.81 75 VAL A N 1
ATOM 566 C CA . VAL A 1 75 ? 3.354 9.089 15.626 1.00 93.81 75 VAL A CA 1
ATOM 567 C C . VAL A 1 75 ? 3.188 9.656 14.226 1.00 93.81 75 VAL A C 1
ATOM 569 O O . VAL A 1 75 ? 2.564 9.022 13.375 1.00 93.81 75 VAL A O 1
ATOM 572 N N . ASP A 1 76 ? 3.727 10.850 14.004 1.00 90.06 76 ASP A N 1
ATOM 573 C CA . ASP A 1 76 ? 3.866 11.419 12.664 1.00 90.06 76 ASP A CA 1
ATOM 574 C C . ASP A 1 76 ? 5.032 10.767 11.888 1.00 90.06 76 ASP A C 1
ATOM 576 O O . ASP A 1 76 ? 5.696 9.844 12.370 1.00 90.06 76 ASP A O 1
ATOM 580 N N . GLU A 1 77 ? 5.292 11.254 10.673 1.00 84.25 77 GLU A N 1
ATOM 581 C CA . GLU A 1 77 ? 6.370 10.752 9.804 1.00 84.25 77 GLU A CA 1
ATOM 582 C C . GLU A 1 77 ? 7.783 10.964 10.373 1.00 84.25 77 GLU A C 1
ATOM 584 O O . GLU A 1 77 ? 8.707 10.232 10.020 1.00 84.25 77 GLU A O 1
ATOM 589 N N . GLU A 1 78 ? 7.953 11.931 11.275 1.00 86.50 78 GLU A N 1
ATOM 590 C CA . GLU A 1 78 ? 9.215 12.232 11.959 1.00 86.50 78 GLU A CA 1
ATOM 591 C C . GLU A 1 78 ? 9.379 11.398 13.245 1.00 86.50 78 GLU A C 1
ATOM 593 O O . GLU A 1 78 ? 10.442 11.402 13.867 1.00 86.50 78 GLU A O 1
ATOM 598 N N . GLY A 1 79 ? 8.343 10.652 13.643 1.00 88.62 79 GLY A N 1
ATOM 599 C CA . GLY A 1 79 ? 8.317 9.857 14.868 1.00 88.62 79 GLY A CA 1
ATOM 600 C C . GLY A 1 79 ? 7.857 10.631 16.106 1.00 88.62 79 GLY A C 1
ATOM 601 O O . GLY A 1 79 ? 7.934 10.097 17.217 1.00 88.62 79 GLY A O 1
ATOM 602 N N . ASN A 1 80 ? 7.356 11.858 15.948 1.00 90.25 80 ASN A N 1
ATOM 603 C CA . ASN A 1 80 ? 6.836 12.649 17.055 1.00 90.25 80 ASN A CA 1
ATOM 604 C C . ASN A 1 80 ? 5.484 12.084 17.513 1.00 90.25 80 ASN A C 1
ATOM 606 O O . ASN A 1 80 ? 4.581 11.900 16.690 1.00 90.25 80 ASN A O 1
ATOM 610 N N . PRO A 1 81 ? 5.303 11.813 18.817 1.00 91.94 81 PRO A N 1
ATOM 611 C CA . PRO A 1 81 ? 4.069 11.238 19.322 1.00 91.94 81 PRO A CA 1
ATOM 612 C C . PRO A 1 81 ? 2.941 12.268 19.383 1.00 91.94 81 PRO A C 1
ATOM 614 O O . PRO A 1 81 ? 3.080 13.345 19.965 1.00 91.94 81 PRO A O 1
ATOM 617 N N . LEU A 1 82 ? 1.781 11.873 18.873 1.00 92.31 82 LEU A N 1
ATOM 618 C CA . LEU A 1 82 ? 0.529 12.586 19.032 1.00 92.31 82 LEU A CA 1
ATOM 619 C C . LEU A 1 82 ? 0.004 12.403 20.459 1.00 92.31 82 LEU A C 1
ATOM 621 O O . LEU A 1 82 ? -0.194 11.280 20.929 1.00 92.31 82 LEU A O 1
ATOM 625 N N . GLN A 1 83 ? -0.254 13.514 21.143 1.00 90.81 83 GLN A N 1
ATOM 626 C CA . GLN A 1 83 ? -0.815 13.505 22.490 1.00 90.81 83 GLN A CA 1
ATOM 627 C C . GLN A 1 83 ? -2.341 13.472 22.421 1.00 90.81 83 GLN A C 1
ATOM 629 O O . GLN A 1 83 ? -2.968 14.408 21.930 1.00 90.81 83 GLN A O 1
ATOM 634 N N . TYR A 1 84 ? -2.951 12.412 22.945 1.00 91.25 84 TYR A N 1
ATOM 635 C CA . TYR A 1 84 ? -4.404 12.266 23.006 1.00 91.25 84 TYR A CA 1
ATOM 636 C C . TYR A 1 84 ? -4.835 11.635 24.331 1.00 91.25 84 TYR A C 1
ATOM 638 O O . TYR A 1 84 ? -4.055 10.983 25.024 1.00 91.25 84 TYR A O 1
ATOM 646 N N . LYS A 1 85 ? -6.103 11.838 24.694 1.00 87.00 85 LYS A N 1
ATOM 647 C CA . LYS A 1 85 ? -6.734 11.162 25.833 1.00 87.00 85 LYS A CA 1
ATOM 648 C C . LYS A 1 85 ? -7.608 10.032 25.312 1.00 87.00 85 LYS A C 1
ATOM 650 O O . LYS A 1 85 ? -8.428 10.258 24.428 1.00 87.00 85 LYS A O 1
ATOM 655 N N . GLY A 1 86 ? -7.467 8.843 25.884 1.00 88.81 86 GLY A N 1
ATOM 656 C CA . GLY A 1 86 ? -8.291 7.701 25.512 1.00 88.81 86 GLY A CA 1
ATOM 657 C C . GLY A 1 86 ? -7.592 6.371 25.737 1.00 88.81 86 GLY A C 1
ATOM 658 O O . GLY A 1 86 ? -6.556 6.292 26.393 1.00 88.81 86 GLY A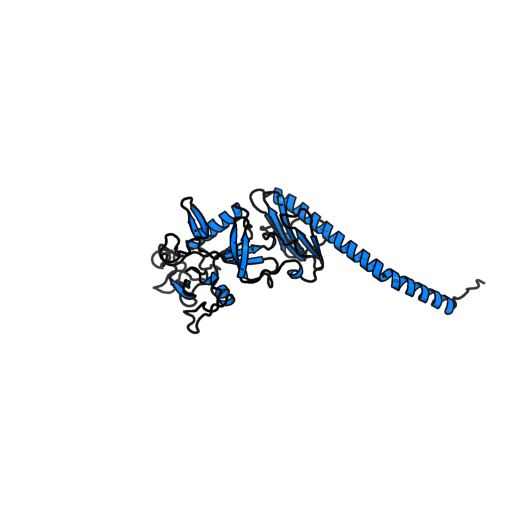 O 1
ATOM 659 N N . GLN A 1 87 ? -8.201 5.324 25.196 1.00 92.38 87 GLN A N 1
ATOM 660 C CA . GLN A 1 87 ? -7.615 3.992 25.120 1.00 92.38 87 GLN A CA 1
ATOM 661 C C . GLN A 1 87 ? -6.450 3.982 24.131 1.00 92.38 87 GLN A C 1
ATOM 663 O O . GLN A 1 87 ? -6.510 4.653 23.103 1.00 92.38 87 GLN A O 1
ATOM 668 N N . GLU A 1 88 ? -5.433 3.173 24.414 1.00 92.19 88 GLU A N 1
ATOM 669 C CA . GLU A 1 88 ? -4.324 2.952 23.488 1.00 92.19 88 GLU A CA 1
ATOM 670 C C . GLU A 1 88 ? -4.780 2.182 22.244 1.00 92.19 88 GLU A C 1
ATOM 672 O O . GLU A 1 88 ? -5.631 1.285 22.300 1.00 92.19 88 GLU A O 1
ATOM 677 N N . MET A 1 89 ? -4.182 2.534 21.110 1.00 95.25 89 MET A N 1
ATOM 678 C CA . MET A 1 89 ? -4.350 1.824 19.847 1.00 95.25 89 MET A CA 1
ATOM 679 C C . MET A 1 89 ? -3.230 0.796 19.707 1.00 95.25 89 MET A C 1
ATOM 681 O O . MET A 1 89 ? -2.081 1.082 20.037 1.00 95.25 89 MET A O 1
ATOM 685 N N . LYS A 1 90 ? -3.550 -0.396 19.203 1.00 95.44 90 LYS A N 1
ATOM 686 C CA . LYS A 1 90 ? -2.547 -1.427 18.908 1.00 95.44 90 LYS A CA 1
ATOM 687 C C . LYS A 1 90 ? -1.942 -1.228 17.532 1.00 95.44 90 LYS A C 1
ATOM 689 O O . LYS A 1 90 ? -0.727 -1.267 17.391 1.00 95.44 90 LYS A O 1
ATOM 694 N N . GLU A 1 91 ? -2.799 -0.992 16.546 1.00 95.62 91 GLU A N 1
ATOM 695 C CA . GLU A 1 91 ? -2.412 -0.791 15.154 1.00 95.62 91 GLU A CA 1
ATOM 696 C C . GLU A 1 91 ? -3.351 0.219 14.500 1.00 95.62 91 GLU A C 1
ATOM 698 O O . GLU A 1 91 ? -4.468 0.457 14.974 1.00 95.62 91 GLU A O 1
ATOM 703 N N . GLY A 1 92 ? -2.899 0.819 13.407 1.00 94.81 92 GLY A N 1
ATOM 704 C CA . GLY A 1 92 ? -3.721 1.730 12.638 1.00 94.81 92 GLY A CA 1
ATOM 705 C C . GLY A 1 92 ? -2.934 2.816 11.936 1.00 94.81 92 GLY A C 1
ATOM 706 O O . GLY A 1 92 ? -1.742 3.026 12.164 1.00 94.81 92 GLY A O 1
ATOM 707 N N . ILE A 1 93 ? -3.650 3.520 11.079 1.00 93.88 93 ILE A N 1
ATOM 708 C CA . ILE A 1 93 ? -3.152 4.639 10.305 1.00 93.88 93 ILE A CA 1
ATOM 709 C C . ILE A 1 93 ? -4.266 5.669 10.157 1.00 93.88 93 ILE A C 1
ATOM 711 O O . ILE A 1 93 ? -5.451 5.335 10.096 1.00 93.88 93 ILE A O 1
ATOM 715 N N . LEU A 1 94 ? -3.887 6.934 10.112 1.00 92.75 94 LEU A N 1
ATOM 716 C CA . LEU A 1 94 ? -4.796 8.047 9.903 1.00 92.75 94 LEU A CA 1
ATOM 717 C C . LEU A 1 94 ? -4.141 9.102 9.017 1.00 92.75 94 LEU A C 1
ATOM 719 O O . LEU A 1 94 ? -2.921 9.254 8.988 1.00 92.75 94 LEU A O 1
ATOM 723 N N . SER A 1 95 ? -4.979 9.799 8.267 1.00 89.81 95 SER A N 1
ATOM 724 C CA . SER A 1 95 ? -4.612 10.795 7.275 1.00 89.81 95 SER A CA 1
ATOM 725 C C . SER A 1 95 ? -5.479 12.028 7.457 1.00 89.81 95 SER A C 1
ATOM 727 O O . SER A 1 95 ? -6.701 11.909 7.580 1.00 89.81 95 SER A O 1
ATOM 729 N N . PHE A 1 96 ? -4.852 13.196 7.422 1.00 87.69 96 PHE A N 1
ATOM 730 C CA . PHE A 1 96 ? -5.513 14.488 7.324 1.00 87.69 96 PHE A CA 1
ATOM 731 C C . PHE A 1 96 ? -5.114 15.135 6.011 1.00 87.69 96 PHE A C 1
ATOM 733 O O . PHE A 1 96 ? -3.929 15.267 5.709 1.00 87.69 96 PHE A O 1
ATOM 740 N N . SER A 1 97 ? -6.102 15.525 5.218 1.00 80.00 97 SER A N 1
ATOM 741 C CA . SER A 1 97 ? -5.857 16.310 4.018 1.00 80.00 97 SER A CA 1
ATOM 742 C C . SER A 1 97 ? -5.545 17.764 4.364 1.00 80.00 97 SER A C 1
ATOM 744 O O . SER A 1 97 ? -5.964 18.273 5.404 1.00 80.00 97 SER A O 1
ATOM 746 N N . ASN A 1 98 ? -4.889 18.466 3.443 1.00 72.75 98 ASN A N 1
ATOM 747 C CA . ASN A 1 98 ? -4.705 19.920 3.518 1.00 72.75 98 ASN A CA 1
ATOM 748 C C . ASN A 1 98 ? -6.029 20.720 3.501 1.00 72.75 98 ASN A C 1
ATOM 750 O O . ASN A 1 98 ? -6.031 21.909 3.804 1.00 72.75 98 ASN A O 1
ATOM 754 N N . GLN A 1 99 ? -7.153 20.077 3.170 1.00 72.50 99 GLN A N 1
ATOM 755 C CA . GLN A 1 99 ? -8.502 20.649 3.208 1.00 72.50 99 GLN A CA 1
ATOM 756 C C . GLN A 1 99 ? -9.244 20.350 4.524 1.00 72.50 99 GLN A C 1
ATOM 758 O O . GLN A 1 99 ? -10.412 20.703 4.666 1.00 72.50 99 GLN A O 1
ATOM 763 N N . GLY A 1 100 ? -8.591 19.697 5.492 1.00 75.12 100 GLY A N 1
ATOM 764 C CA . GLY A 1 100 ? -9.175 19.356 6.794 1.00 75.12 100 GLY A CA 1
ATOM 765 C C . GLY A 1 100 ? -10.019 18.076 6.803 1.00 75.12 100 GLY A C 1
ATOM 766 O O . GLY A 1 100 ? -10.523 17.679 7.851 1.00 75.12 100 GLY A O 1
ATOM 767 N N . GLU A 1 101 ? -10.164 17.384 5.670 1.00 84.75 101 GLU A N 1
ATOM 768 C CA . GLU A 1 101 ? -10.806 16.065 5.637 1.00 84.75 101 GLU A CA 1
ATOM 769 C C . GLU A 1 101 ? -9.911 15.017 6.302 1.00 84.75 101 GLU A C 1
ATOM 771 O O . GLU A 1 101 ? -8.712 14.966 6.024 1.00 84.75 101 GLU A O 1
ATOM 776 N N . SER A 1 102 ? -10.493 14.141 7.122 1.00 88.50 102 SER A N 1
ATOM 777 C CA . SER A 1 102 ? -9.772 13.062 7.799 1.00 88.50 102 SER A CA 1
ATOM 778 C C . SER A 1 102 ? -10.266 11.679 7.397 1.00 88.50 102 SER A C 1
ATOM 780 O O . SER A 1 102 ? -11.466 11.441 7.268 1.00 88.50 102 SER A O 1
ATOM 782 N N . SER A 1 103 ? -9.330 10.744 7.251 1.00 91.19 103 SER A N 1
ATOM 783 C CA . SER A 1 103 ? -9.608 9.318 7.090 1.00 91.19 103 SER A CA 1
ATOM 784 C C . SER A 1 103 ? -8.741 8.505 8.039 1.00 91.19 103 SER A C 1
ATOM 786 O O . SER A 1 103 ? -7.583 8.845 8.263 1.00 91.19 103 SER A O 1
ATOM 788 N N . LEU A 1 104 ? -9.298 7.448 8.629 1.00 93.62 104 LEU A N 1
ATOM 789 C CA . LEU A 1 104 ? -8.570 6.604 9.567 1.00 93.62 104 LEU A CA 1
ATOM 790 C C . LEU A 1 104 ? -9.041 5.157 9.565 1.00 93.62 104 LEU A C 1
ATOM 792 O O . LEU A 1 104 ? -10.200 4.856 9.269 1.00 93.62 104 LEU A O 1
ATOM 796 N N . VAL A 1 105 ? -8.115 4.300 9.982 1.00 95.00 105 VAL A N 1
ATOM 797 C CA . VAL A 1 105 ? -8.330 2.930 10.435 1.00 95.00 105 VAL A CA 1
ATOM 798 C C . VAL A 1 105 ? -7.542 2.770 11.726 1.00 95.00 105 VAL A C 1
ATOM 800 O O . VAL A 1 105 ? -6.318 2.832 11.713 1.00 95.00 105 VAL A O 1
ATOM 803 N N . LEU A 1 106 ? -8.231 2.578 12.845 1.00 96.12 106 LEU A N 1
ATOM 804 C CA . LEU A 1 106 ? -7.619 2.389 14.160 1.00 96.12 106 LEU A CA 1
ATOM 805 C C . LEU A 1 106 ? -8.140 1.114 14.799 1.00 96.12 106 LEU A C 1
ATOM 807 O O . LEU A 1 106 ? -9.344 0.885 14.790 1.00 96.12 106 LEU A O 1
ATOM 811 N N . TRP A 1 107 ? -7.269 0.315 15.404 1.00 96.69 107 TRP A N 1
ATOM 812 C CA . TRP A 1 107 ? -7.649 -0.930 16.061 1.00 96.69 107 TRP A CA 1
ATOM 813 C C . TRP A 1 107 ? -7.033 -1.033 17.455 1.00 96.69 107 TRP A C 1
ATOM 815 O O . TRP A 1 107 ? -5.826 -0.870 17.631 1.00 96.69 107 TRP A O 1
ATOM 825 N N . ASN A 1 108 ? -7.855 -1.342 18.462 1.00 95.62 108 ASN A N 1
ATOM 826 C CA . ASN A 1 108 ? -7.406 -1.488 19.857 1.00 95.62 108 ASN A CA 1
ATOM 827 C C . ASN A 1 108 ? -7.266 -2.948 20.328 1.00 95.62 108 ASN A C 1
ATOM 829 O O . ASN A 1 108 ? -7.044 -3.201 21.513 1.00 95.62 108 ASN A O 1
ATOM 833 N N . GLY A 1 109 ? -7.430 -3.932 19.440 1.00 94.81 109 GLY A N 1
ATOM 834 C CA . GLY A 1 109 ? -7.466 -5.349 19.820 1.00 94.81 109 GLY A CA 1
ATOM 835 C C . GLY A 1 109 ? -8.862 -5.968 19.869 1.00 94.81 109 GLY A C 1
ATOM 836 O O . GLY A 1 109 ? -8.984 -7.179 20.024 1.00 94.81 109 GLY A O 1
ATOM 837 N N . SER A 1 110 ? -9.924 -5.165 19.815 1.00 95.12 110 SER A N 1
ATOM 838 C CA . SER A 1 110 ? -11.310 -5.661 19.878 1.00 95.12 110 SER A CA 1
ATOM 839 C C . SER A 1 110 ? -12.279 -4.878 19.002 1.00 95.12 110 SER A C 1
ATOM 841 O O . SER A 1 110 ? -13.311 -5.415 18.596 1.00 95.12 110 SER A O 1
ATOM 843 N N . TYR A 1 111 ? -11.974 -3.611 18.734 1.00 96.06 111 TYR A N 1
ATOM 844 C CA . TYR A 1 111 ? -12.784 -2.724 17.918 1.00 96.06 111 TYR A CA 1
ATOM 845 C C . TYR A 1 111 ? -11.921 -1.998 16.890 1.00 96.06 111 TYR A C 1
ATOM 847 O O . TYR A 1 111 ? -10.774 -1.649 17.173 1.00 96.06 111 TYR A O 1
ATOM 855 N N . CYS A 1 112 ? -12.507 -1.760 15.720 1.00 95.69 112 CYS A N 1
ATOM 856 C CA . CYS A 1 112 ? -11.993 -0.895 14.672 1.00 95.69 112 CYS A CA 1
ATOM 857 C C . CYS A 1 112 ? -12.745 0.431 14.697 1.00 95.69 112 CYS A C 1
ATOM 859 O O . CYS A 1 112 ? -13.977 0.435 14.748 1.00 95.69 112 CYS A O 1
ATOM 861 N N . GLY A 1 113 ? -12.021 1.539 14.640 1.00 95.25 113 GLY A N 1
ATOM 862 C CA . GLY A 1 113 ? -12.545 2.852 14.301 1.00 95.25 113 GLY A CA 1
ATOM 863 C C . GLY A 1 113 ? -12.228 3.123 12.843 1.00 95.25 113 GLY A C 1
ATOM 864 O O . GLY A 1 113 ? -11.067 3.025 12.455 1.00 95.25 113 GLY A O 1
ATOM 865 N N . LEU A 1 114 ? -13.251 3.431 12.050 1.00 93.88 114 LEU A N 1
ATOM 866 C CA . LEU A 1 114 ? -13.143 3.666 10.614 1.00 93.88 114 LEU A CA 1
ATOM 867 C C . LEU A 1 114 ? -13.740 5.031 10.277 1.00 93.88 114 LEU A C 1
ATOM 869 O O . LEU A 1 114 ? -14.822 5.377 10.757 1.00 93.88 114 LEU A O 1
ATOM 873 N N . LYS A 1 115 ? -13.048 5.795 9.436 1.00 91.38 115 LYS A N 1
ATOM 874 C CA . LYS A 1 115 ? -13.565 7.032 8.840 1.00 91.38 115 LYS A CA 1
ATOM 875 C C . LYS A 1 115 ? -13.005 7.171 7.432 1.00 91.38 115 LYS A C 1
ATOM 877 O O . LYS A 1 115 ? -11.797 7.029 7.238 1.00 91.38 115 LYS A O 1
ATOM 882 N N . SER A 1 116 ? -13.854 7.466 6.456 1.00 86.19 116 SER A N 1
ATOM 883 C CA . SER A 1 116 ? -13.418 7.853 5.112 1.00 86.19 116 SER A CA 1
ATOM 884 C C . SER A 1 116 ? -13.448 9.372 4.958 1.00 86.19 116 SER A C 1
ATOM 886 O O . SER A 1 116 ? -14.200 10.048 5.657 1.00 86.19 116 SER A O 1
ATOM 888 N N . LYS A 1 117 ? -12.695 9.909 3.988 1.00 79.38 117 LYS A N 1
ATOM 889 C CA . LYS A 1 117 ? -12.716 11.349 3.665 1.00 79.38 117 LYS A CA 1
ATOM 890 C C . LYS A 1 117 ? -14.131 11.882 3.389 1.00 79.38 117 LYS A C 1
ATOM 892 O O . LYS A 1 117 ? -14.459 13.002 3.755 1.00 79.38 117 LYS A O 1
ATOM 897 N N . LYS A 1 118 ? -14.994 11.050 2.792 1.00 72.81 118 LYS A N 1
ATOM 898 C CA . LYS A 1 118 ? -16.366 11.413 2.402 1.00 72.81 118 LYS A CA 1
ATOM 899 C C . LYS A 1 118 ? -17.358 11.424 3.570 1.00 72.81 118 LYS A C 1
ATOM 901 O O . LYS A 1 118 ? -18.460 11.946 3.412 1.00 72.81 118 LYS A O 1
ATOM 906 N N . ASN A 1 119 ? -17.013 10.831 4.713 1.00 74.69 119 ASN A N 1
ATOM 907 C CA . ASN A 1 119 ? -17.934 10.645 5.828 1.00 74.69 119 ASN A CA 1
ATOM 908 C C . ASN A 1 119 ? -17.493 11.437 7.058 1.00 74.69 119 ASN A C 1
ATOM 910 O O . ASN A 1 119 ? -16.384 11.299 7.572 1.00 74.69 119 ASN A O 1
ATOM 914 N N . SER A 1 120 ? -18.406 12.249 7.585 1.00 75.56 120 SER A N 1
ATOM 915 C CA . SER A 1 120 ? -18.150 13.050 8.780 1.00 75.56 120 SER A CA 1
ATOM 916 C C . SER A 1 120 ? -18.157 12.228 10.075 1.00 75.56 120 SER A C 1
ATOM 918 O O . SER A 1 120 ? -17.630 12.692 11.088 1.00 75.56 120 SER A O 1
ATOM 920 N N . LYS A 1 121 ? -18.718 11.010 10.072 1.00 86.44 121 LYS A N 1
ATOM 921 C CA . LYS A 1 121 ? -18.881 10.173 11.272 1.00 86.44 121 LYS A CA 1
ATOM 922 C C . LYS A 1 121 ? -17.910 8.997 11.311 1.00 86.44 121 LYS A C 1
ATOM 924 O O . LYS A 1 121 ? -17.576 8.410 10.291 1.00 86.44 121 LYS A O 1
ATOM 929 N N . VAL A 1 122 ? -17.512 8.632 12.529 1.00 91.62 122 VAL A N 1
ATOM 930 C CA . VAL A 1 122 ? -16.699 7.443 12.799 1.00 91.62 122 VAL A CA 1
ATOM 931 C C . VAL A 1 122 ? -17.606 6.220 12.920 1.00 91.62 122 VAL A C 1
ATOM 933 O O . VAL A 1 122 ? -18.512 6.185 13.762 1.00 91.62 122 VAL A O 1
ATOM 936 N N . THR A 1 123 ? -17.316 5.191 12.132 1.00 92.88 123 THR A N 1
ATOM 937 C CA . THR A 1 123 ? -17.921 3.863 12.254 1.00 92.88 123 THR A CA 1
ATOM 938 C C . THR A 1 123 ? -17.097 3.022 13.223 1.00 92.88 123 THR A C 1
ATOM 940 O O . THR A 1 123 ? -15.870 3.006 13.152 1.00 92.88 123 THR A O 1
ATOM 943 N N . ILE A 1 124 ? -17.770 2.327 14.146 1.00 94.69 124 ILE A N 1
ATOM 944 C CA . ILE A 1 124 ? -17.124 1.410 15.092 1.00 94.69 124 ILE A CA 1
ATOM 945 C C . ILE A 1 124 ? -17.577 -0.008 14.783 1.00 94.69 124 ILE A C 1
ATOM 947 O O . ILE A 1 124 ? -18.773 -0.292 14.843 1.00 94.69 124 ILE A O 1
ATOM 951 N N . LYS A 1 125 ? -16.621 -0.891 14.506 1.00 93.00 125 LYS A N 1
ATOM 952 C CA . LYS A 1 125 ? -16.854 -2.305 14.198 1.00 93.00 125 LYS A CA 1
ATOM 953 C C . LYS A 1 125 ? -16.137 -3.178 15.218 1.00 93.00 125 LYS A C 1
ATOM 955 O O . LYS A 1 125 ? -15.054 -2.828 15.670 1.00 93.00 125 LYS A O 1
ATOM 960 N N . LYS A 1 126 ? -16.719 -4.314 15.601 1.00 94.25 126 LYS A N 1
ATOM 961 C CA . LYS A 1 126 ? -16.016 -5.313 16.418 1.00 94.25 126 LYS A CA 1
ATOM 962 C C . LYS A 1 126 ? -15.127 -6.169 15.515 1.00 94.25 126 LYS A C 1
ATOM 964 O O . LYS A 1 126 ? -15.604 -6.653 14.495 1.00 94.25 126 LYS A O 1
ATOM 969 N N . ALA A 1 127 ? -13.876 -6.377 15.905 1.00 94.31 127 ALA A N 1
ATOM 970 C CA . ALA A 1 127 ? -12.908 -7.146 15.131 1.00 94.31 127 ALA A CA 1
ATOM 971 C C . ALA A 1 127 ? -11.876 -7.813 16.034 1.00 94.31 127 ALA A C 1
ATOM 973 O O . ALA A 1 127 ? -11.317 -7.176 16.933 1.00 94.31 127 ALA A O 1
ATOM 974 N N . SER A 1 128 ? -11.605 -9.084 15.753 1.00 92.88 128 SER A N 1
ATOM 975 C CA . SER A 1 128 ? -10.592 -9.859 16.470 1.00 92.88 128 SER A CA 1
ATOM 976 C C . SER A 1 128 ? -9.197 -9.642 15.895 1.00 92.88 128 SER A C 1
ATOM 978 O O . SER A 1 128 ? -8.221 -9.804 16.624 1.00 92.88 128 SER A O 1
ATOM 980 N N . GLN A 1 129 ? -9.093 -9.282 14.614 1.00 93.06 129 GLN A N 1
ATOM 981 C CA . GLN A 1 129 ? -7.832 -9.016 13.926 1.00 93.06 129 GLN A CA 1
ATOM 982 C C . GLN A 1 129 ? -7.931 -7.728 13.101 1.00 93.06 129 GLN A C 1
ATOM 984 O O . GLN A 1 129 ? -9.018 -7.345 12.669 1.00 93.06 129 GLN A O 1
ATOM 989 N N . LEU A 1 130 ? -6.795 -7.072 12.838 1.00 91.75 130 LEU A N 1
ATOM 990 C CA . LEU A 1 130 ? -6.766 -5.838 12.045 1.00 91.75 130 LEU A CA 1
ATOM 991 C C . LEU A 1 130 ? -7.304 -6.034 10.618 1.00 91.75 130 LEU A C 1
ATOM 993 O O . LEU A 1 130 ? -8.000 -5.163 10.108 1.00 91.75 130 LEU A O 1
ATOM 997 N N . LYS A 1 131 ? -7.045 -7.185 9.987 1.00 92.00 131 LYS A N 1
ATOM 998 C CA . LYS A 1 131 ? -7.584 -7.498 8.652 1.00 92.00 131 LYS A CA 1
ATOM 999 C C . LYS A 1 131 ? -9.116 -7.485 8.593 1.00 92.00 131 LYS A C 1
ATOM 1001 O O . LYS A 1 131 ? -9.674 -7.184 7.550 1.00 92.00 131 LYS A O 1
ATOM 1006 N N . ASP A 1 132 ? -9.801 -7.724 9.715 1.00 92.31 132 ASP A N 1
ATOM 1007 C CA . ASP A 1 132 ? -11.268 -7.685 9.773 1.00 92.31 132 ASP A CA 1
ATOM 1008 C C . ASP A 1 132 ? -11.809 -6.236 9.780 1.00 92.31 132 ASP A C 1
ATOM 1010 O O . ASP A 1 132 ? -13.021 -6.012 9.644 1.00 92.31 132 ASP A O 1
ATOM 1014 N N . CYS A 1 133 ? -10.925 -5.246 9.972 1.00 91.12 133 CYS A N 1
ATOM 1015 C CA . CYS A 1 133 ? -11.250 -3.821 9.966 1.00 91.12 133 CYS A CA 1
ATOM 1016 C C . CYS A 1 133 ? -11.369 -3.228 8.562 1.00 91.12 133 CYS A C 1
ATOM 1018 O O . CYS A 1 133 ? -12.011 -2.193 8.410 1.00 91.12 133 CYS A O 1
ATOM 1020 N N . VAL A 1 134 ? -10.727 -3.831 7.563 1.00 90.69 134 VAL A N 1
ATOM 1021 C CA . VAL A 1 134 ? -10.520 -3.234 6.238 1.00 90.69 134 VAL A CA 1
ATOM 1022 C C . VAL A 1 134 ? -11.029 -4.166 5.140 1.00 90.69 134 VAL A C 1
ATOM 1024 O O . VAL A 1 134 ? -11.106 -5.375 5.357 1.00 90.69 134 VAL A O 1
ATOM 1027 N N . PRO A 1 135 ? -11.397 -3.637 3.960 1.00 88.50 135 PRO A N 1
ATOM 1028 C CA . PRO A 1 135 ? -11.675 -4.495 2.819 1.00 88.50 135 PRO A CA 1
ATOM 1029 C C . PRO A 1 135 ? -10.380 -5.159 2.354 1.00 88.50 135 PRO A C 1
ATOM 1031 O O . PRO A 1 135 ? -9.309 -4.551 2.434 1.00 88.50 135 PRO A O 1
ATOM 1034 N N . ILE A 1 136 ? -10.497 -6.386 1.852 1.00 90.25 136 ILE A N 1
ATOM 1035 C CA . ILE A 1 136 ? -9.404 -7.055 1.152 1.00 90.25 136 ILE A CA 1
ATOM 1036 C C . ILE A 1 136 ? -9.456 -6.659 -0.320 1.00 90.25 136 ILE A C 1
ATOM 1038 O O . ILE A 1 136 ? -10.529 -6.651 -0.923 1.00 90.25 136 ILE A O 1
ATOM 1042 N N . TYR A 1 137 ? -8.299 -6.293 -0.863 1.00 91.81 137 TYR A N 1
ATOM 1043 C CA . TYR A 1 137 ? -8.128 -5.937 -2.265 1.00 91.81 137 TYR A CA 1
ATOM 1044 C C . TYR A 1 137 ? -7.421 -7.070 -2.999 1.00 91.81 137 TYR A C 1
ATOM 1046 O O . TYR A 1 137 ? -6.245 -7.344 -2.752 1.00 91.81 137 TYR A O 1
ATOM 1054 N N . ASP A 1 138 ? -8.142 -7.720 -3.906 1.00 92.94 138 ASP A N 1
ATOM 1055 C CA . ASP A 1 138 ? -7.641 -8.885 -4.628 1.00 92.94 138 ASP A CA 1
ATOM 1056 C C . ASP A 1 138 ? -6.676 -8.488 -5.748 1.00 92.94 138 ASP A C 1
ATOM 1058 O O . ASP A 1 138 ? -6.835 -7.460 -6.413 1.00 92.94 138 ASP A O 1
ATOM 1062 N N . VAL A 1 139 ? -5.682 -9.341 -6.007 1.00 94.81 139 VAL A N 1
ATOM 1063 C CA . VAL A 1 139 ? -4.733 -9.149 -7.112 1.00 94.81 139 VAL A CA 1
ATOM 1064 C C . VAL A 1 139 ? -5.486 -9.033 -8.443 1.00 94.81 139 VAL A C 1
ATOM 1066 O O . VAL A 1 139 ? -6.336 -9.853 -8.780 1.00 94.81 139 VAL A O 1
ATOM 1069 N N . GLY A 1 140 ? -5.156 -8.002 -9.222 1.00 94.25 140 GLY A N 1
ATOM 1070 C CA . GLY A 1 140 ? -5.798 -7.692 -10.500 1.00 94.25 140 GLY A CA 1
ATOM 1071 C C . GLY A 1 140 ? -7.049 -6.809 -10.412 1.00 94.25 140 GLY A C 1
ATOM 1072 O O . GLY A 1 140 ? -7.552 -6.394 -11.465 1.00 94.25 140 GLY A O 1
ATOM 1073 N N . GLN A 1 141 ? -7.527 -6.473 -9.208 1.00 94.19 141 GLN A N 1
ATOM 1074 C CA . GLN A 1 141 ? -8.593 -5.488 -9.018 1.00 94.19 141 GLN A CA 1
ATOM 1075 C C . GLN A 1 141 ? -8.158 -4.104 -9.525 1.00 94.19 141 GLN A C 1
ATOM 1077 O O . GLN A 1 141 ? -7.003 -3.705 -9.356 1.00 94.19 141 GLN A O 1
ATOM 1082 N N . ASP A 1 142 ? -9.090 -3.377 -10.148 1.00 92.75 142 ASP A N 1
ATOM 1083 C CA . ASP A 1 142 ? -8.880 -1.994 -10.580 1.00 92.75 142 ASP A CA 1
ATOM 1084 C C . ASP A 1 142 ? -9.100 -1.013 -9.430 1.00 92.75 142 ASP A C 1
ATOM 1086 O O . ASP A 1 142 ? -10.136 -1.032 -8.763 1.00 92.75 142 ASP A O 1
ATOM 1090 N N . ILE A 1 143 ? -8.132 -0.120 -9.247 1.00 90.75 143 ILE A N 1
ATOM 1091 C CA . ILE A 1 143 ? -8.176 0.989 -8.301 1.00 90.75 143 ILE A CA 1
ATOM 1092 C C . ILE A 1 143 ? -7.995 2.286 -9.077 1.00 90.75 143 ILE A C 1
ATOM 1094 O O . ILE A 1 143 ? -6.968 2.498 -9.723 1.00 90.75 143 ILE A O 1
ATOM 1098 N N . THR A 1 144 ? -8.983 3.171 -8.984 1.00 89.69 144 THR A N 1
ATOM 1099 C CA . THR A 1 144 ? -8.901 4.521 -9.542 1.00 89.69 144 THR A CA 1
ATOM 1100 C C . THR A 1 144 ? -8.570 5.511 -8.432 1.00 89.69 144 THR A C 1
ATOM 1102 O O . THR A 1 144 ? -9.314 5.620 -7.455 1.00 89.69 144 THR A O 1
ATOM 1105 N N . LEU A 1 145 ? -7.450 6.222 -8.572 1.00 87.69 145 LEU A N 1
ATOM 1106 C CA . LEU A 1 145 ? -7.054 7.280 -7.638 1.00 87.69 145 LEU A CA 1
ATOM 1107 C C . LEU A 1 145 ? -7.826 8.576 -7.926 1.00 87.69 145 LEU A C 1
ATOM 1109 O O . LEU A 1 145 ? -8.511 8.700 -8.942 1.00 87.69 145 LEU A O 1
ATOM 1113 N N . SER A 1 146 ? -7.732 9.563 -7.033 1.00 82.94 146 SER A N 1
ATOM 1114 C CA . SER A 1 146 ? -8.495 10.816 -7.159 1.00 82.94 146 SER A CA 1
ATOM 1115 C C . SER A 1 146 ? -8.110 11.682 -8.363 1.00 82.94 146 SER A C 1
ATOM 1117 O O . SER A 1 146 ? -8.913 12.515 -8.772 1.00 82.94 146 SER A O 1
ATOM 1119 N N . ASP A 1 147 ? -6.931 11.480 -8.955 1.00 83.75 147 ASP A N 1
ATOM 1120 C CA . ASP A 1 147 ? -6.535 12.097 -10.234 1.00 83.75 147 ASP A CA 1
ATOM 1121 C C . ASP A 1 147 ? -7.117 11.394 -11.474 1.00 83.75 147 ASP A C 1
ATOM 1123 O O . ASP A 1 147 ? -6.880 11.830 -12.601 1.00 83.75 147 ASP A O 1
ATOM 1127 N N . GLY A 1 148 ? -7.869 10.305 -11.293 1.00 86.31 148 GLY A N 1
ATOM 1128 C CA . GLY A 1 148 ? -8.443 9.507 -12.375 1.00 86.31 148 GLY A CA 1
ATOM 1129 C C . GLY A 1 148 ? -7.498 8.453 -12.963 1.00 86.31 148 GLY A C 1
ATOM 1130 O O . GLY A 1 148 ? -7.898 7.727 -13.875 1.00 86.31 148 GLY A O 1
ATOM 1131 N N . THR A 1 149 ? -6.267 8.323 -12.460 1.00 88.19 149 THR A N 1
ATOM 1132 C CA . THR A 1 149 ? -5.355 7.249 -12.875 1.00 88.19 149 THR A CA 1
ATOM 1133 C C . THR A 1 149 ? -5.867 5.891 -12.404 1.00 88.19 149 THR A C 1
ATOM 1135 O O . THR A 1 149 ? -6.417 5.766 -11.310 1.00 88.19 149 THR A O 1
ATOM 1138 N N . THR A 1 150 ? -5.702 4.861 -13.239 1.00 89.25 150 THR A N 1
ATOM 1139 C CA . THR A 1 150 ? -6.184 3.502 -12.949 1.00 89.25 150 THR A CA 1
ATOM 1140 C C . THR A 1 150 ? -5.014 2.548 -12.772 1.00 89.25 150 THR A C 1
ATOM 1142 O O . THR A 1 150 ? -4.096 2.498 -13.591 1.00 89.25 150 THR A O 1
ATOM 1145 N N . TRP A 1 151 ? -5.070 1.773 -11.698 1.00 93.56 151 TRP A N 1
ATOM 1146 C CA . TRP A 1 151 ? -4.006 0.887 -11.262 1.00 93.56 151 TRP A CA 1
ATOM 1147 C C . TRP A 1 151 ? -4.545 -0.511 -10.989 1.00 93.56 151 TRP A C 1
ATOM 1149 O O . TRP A 1 151 ? -5.704 -0.674 -10.615 1.00 93.56 151 TRP A O 1
ATOM 1159 N N . LYS A 1 152 ? -3.682 -1.515 -11.137 1.00 95.06 152 LYS A N 1
ATOM 1160 C CA . LYS A 1 152 ? -3.974 -2.911 -10.815 1.00 95.06 152 LYS A CA 1
ATOM 1161 C C . LYS A 1 152 ? -3.323 -3.287 -9.497 1.00 95.06 152 LYS A C 1
ATOM 1163 O O . LYS A 1 152 ? -2.138 -3.022 -9.313 1.00 95.06 152 LYS A O 1
ATOM 1168 N N . VAL A 1 153 ? -4.062 -3.937 -8.606 1.00 96.50 153 VAL A N 1
ATOM 1169 C CA . VAL A 1 153 ? -3.482 -4.516 -7.387 1.00 96.50 153 VAL A CA 1
ATOM 1170 C C . VAL A 1 153 ? -2.483 -5.608 -7.772 1.00 96.50 153 VAL A C 1
ATOM 1172 O O . VAL A 1 153 ? -2.839 -6.543 -8.488 1.00 96.50 153 VAL A O 1
ATOM 1175 N N . ILE A 1 154 ? -1.240 -5.488 -7.305 1.00 96.00 154 ILE A N 1
ATOM 1176 C CA . ILE A 1 154 ? -0.193 -6.510 -7.477 1.00 96.00 154 ILE A CA 1
ATOM 1177 C C . ILE A 1 154 ? 0.126 -7.249 -6.184 1.00 96.00 154 ILE A C 1
ATOM 1179 O O . ILE A 1 154 ? 0.601 -8.377 -6.236 1.00 96.00 154 ILE A O 1
ATOM 1183 N N . ARG A 1 155 ? -0.173 -6.640 -5.032 1.00 95.12 155 ARG A N 1
ATOM 1184 C CA . ARG A 1 155 ? -0.082 -7.283 -3.725 1.00 95.12 155 ARG A CA 1
ATOM 1185 C C . ARG A 1 155 ? -1.309 -6.929 -2.898 1.00 95.12 155 ARG A C 1
ATOM 1187 O O . ARG A 1 155 ? -1.567 -5.748 -2.659 1.00 95.12 155 ARG A O 1
ATOM 1194 N N . SER A 1 156 ? -2.035 -7.961 -2.479 1.00 92.75 156 SER A N 1
ATOM 1195 C CA . SER A 1 156 ? -3.171 -7.837 -1.565 1.00 92.75 156 SER A CA 1
ATOM 1196 C C . SER A 1 156 ? -2.719 -7.350 -0.185 1.00 92.75 156 SER A C 1
ATOM 1198 O O . SER A 1 156 ? -1.584 -7.581 0.237 1.00 92.75 156 SER A O 1
ATOM 1200 N N . ASN A 1 157 ? -3.633 -6.710 0.536 1.00 93.12 157 ASN A N 1
ATOM 1201 C CA . ASN A 1 157 ? -3.452 -6.294 1.923 1.00 93.12 157 ASN A CA 1
ATOM 1202 C C . ASN A 1 157 ? -3.762 -7.408 2.944 1.00 93.12 157 ASN A C 1
ATOM 1204 O O . ASN A 1 157 ? -3.915 -7.121 4.126 1.00 93.12 157 ASN A O 1
ATOM 1208 N N . GLU A 1 158 ? -3.854 -8.679 2.545 1.00 90.69 158 GLU A N 1
ATOM 1209 C CA . GLU A 1 158 ? -4.056 -9.780 3.504 1.00 90.69 158 GLU A CA 1
ATOM 1210 C C . GLU A 1 158 ? -2.922 -9.900 4.533 1.00 90.69 158 GLU A C 1
ATOM 1212 O O . GLU A 1 158 ? -3.180 -10.053 5.729 1.00 90.69 158 GLU A O 1
ATOM 1217 N N . GLU A 1 159 ? -1.670 -9.818 4.074 1.00 89.38 159 GLU A N 1
ATOM 1218 C CA . GLU A 1 159 ? -0.487 -9.890 4.942 1.00 89.38 159 GLU A CA 1
ATOM 1219 C C . GLU A 1 159 ? -0.212 -8.564 5.659 1.00 89.38 159 GLU A C 1
ATOM 1221 O O . GLU A 1 159 ? 0.253 -8.556 6.798 1.00 89.38 159 GLU A O 1
ATOM 1226 N N . ASN A 1 160 ? -0.499 -7.443 4.991 1.00 91.75 160 ASN A N 1
ATOM 1227 C CA . ASN A 1 160 ? -0.309 -6.095 5.516 1.00 91.75 160 ASN A CA 1
ATOM 1228 C C . ASN A 1 160 ? -1.604 -5.277 5.347 1.00 91.75 160 ASN A C 1
ATOM 1230 O O . ASN A 1 160 ? -1.747 -4.560 4.358 1.00 91.75 160 ASN A O 1
ATOM 1234 N N . PRO A 1 161 ? -2.547 -5.345 6.308 1.00 92.12 161 PRO A N 1
ATOM 1235 C CA . PRO A 1 161 ? -3.886 -4.753 6.179 1.00 92.12 161 PRO A CA 1
ATOM 1236 C C . PRO A 1 161 ? -3.931 -3.249 5.895 1.00 92.12 161 PRO A C 1
ATOM 1238 O O . PRO A 1 161 ? -4.938 -2.745 5.395 1.00 92.12 161 PRO A O 1
ATOM 1241 N N . LEU A 1 162 ? -2.870 -2.514 6.231 1.00 92.25 162 LEU A N 1
ATOM 1242 C CA . LEU A 1 162 ? -2.835 -1.055 6.128 1.00 92.25 162 LEU A CA 1
ATOM 1243 C C . LEU A 1 162 ? -2.258 -0.547 4.806 1.00 92.25 162 LEU A C 1
ATOM 1245 O O . LEU A 1 162 ? -2.281 0.665 4.588 1.00 92.25 162 LEU A O 1
ATOM 1249 N N . GLU A 1 163 ? -1.759 -1.424 3.934 1.00 92.19 163 GLU A N 1
ATOM 1250 C CA . GLU A 1 163 ? -1.094 -1.043 2.687 1.00 92.19 163 GLU A CA 1
ATOM 1251 C C . GLU A 1 163 ? -1.466 -1.985 1.542 1.00 92.19 163 GLU A C 1
ATOM 1253 O O . GLU A 1 163 ? -1.624 -3.188 1.722 1.00 92.19 163 GLU A O 1
ATOM 1258 N N . VAL A 1 164 ? -1.578 -1.426 0.341 1.00 94.00 164 VAL A N 1
ATOM 1259 C CA . VAL A 1 164 ? -1.789 -2.173 -0.903 1.00 94.00 164 VAL A CA 1
ATOM 1260 C C . VAL A 1 164 ? -0.699 -1.758 -1.883 1.00 94.00 164 VAL A C 1
ATOM 1262 O O . VAL A 1 164 ? -0.352 -0.577 -1.960 1.00 94.00 164 VAL A O 1
ATOM 1265 N N . GLU A 1 165 ? -0.163 -2.700 -2.655 1.00 95.81 165 GLU A N 1
ATOM 1266 C CA . GLU A 1 165 ? 0.764 -2.374 -3.741 1.00 95.81 165 GLU A CA 1
ATOM 1267 C C . GLU A 1 165 ? 0.042 -2.450 -5.083 1.00 95.81 165 GLU A C 1
ATOM 1269 O O . GLU A 1 165 ? -0.632 -3.434 -5.402 1.00 95.81 165 GLU A O 1
ATOM 1274 N N . LEU A 1 166 ? 0.199 -1.396 -5.875 1.00 96.25 166 LEU A N 1
ATOM 1275 C CA . LEU A 1 166 ? -0.468 -1.217 -7.153 1.00 96.25 166 LEU A CA 1
ATOM 1276 C C . LEU A 1 166 ? 0.563 -1.081 -8.280 1.00 96.25 166 LEU A C 1
ATOM 1278 O O . LEU A 1 166 ? 1.636 -0.514 -8.082 1.00 96.25 166 LEU A O 1
ATOM 1282 N N . LEU A 1 167 ? 0.218 -1.543 -9.478 1.00 95.75 167 LEU A N 1
ATOM 1283 C CA . LEU A 1 167 ? 0.978 -1.361 -10.714 1.00 95.75 167 LEU A CA 1
ATOM 1284 C C . LEU A 1 167 ? 0.151 -0.562 -11.717 1.00 95.75 167 LEU A C 1
ATOM 1286 O O . LEU A 1 167 ? -1.018 -0.867 -11.967 1.00 95.75 167 LEU A O 1
ATOM 1290 N N . SER A 1 168 ? 0.773 0.442 -12.327 1.00 92.44 168 SER A N 1
ATOM 1291 C CA . SER A 1 168 ? 0.180 1.139 -13.463 1.00 92.44 168 SER A CA 1
ATOM 1292 C C . SER A 1 168 ? 0.087 0.193 -14.658 1.00 92.44 168 SER A C 1
ATOM 1294 O O . SER A 1 168 ? 1.048 -0.491 -15.000 1.00 92.44 168 SER A O 1
ATOM 1296 N N . THR A 1 169 ? -1.046 0.192 -15.357 1.00 85.81 169 THR A N 1
ATOM 1297 C CA . THR A 1 169 ? -1.190 -0.600 -16.593 1.00 85.81 169 THR A CA 1
ATOM 1298 C C . THR A 1 169 ? -0.423 -0.005 -17.775 1.00 85.81 169 THR A C 1
ATOM 1300 O O . THR A 1 169 ? -0.284 -0.669 -18.801 1.00 85.81 169 THR A O 1
ATOM 1303 N N . LYS A 1 170 ? 0.086 1.226 -17.631 1.00 87.19 170 LYS A N 1
ATOM 1304 C CA . LYS A 1 170 ? 0.762 2.011 -18.669 1.00 87.19 170 LYS A CA 1
ATOM 1305 C C . LYS A 1 170 ? 2.127 2.518 -18.207 1.00 87.19 170 LYS A C 1
ATOM 1307 O O . LYS A 1 170 ? 2.361 2.725 -17.014 1.00 87.19 170 LYS A O 1
ATOM 1312 N N . ASN A 1 171 ? 3.011 2.761 -19.170 1.00 89.06 171 ASN A N 1
ATOM 1313 C CA . ASN A 1 171 ? 4.276 3.450 -18.922 1.00 89.06 171 ASN A CA 1
ATOM 1314 C C . ASN A 1 171 ? 4.056 4.948 -18.702 1.00 89.06 171 ASN A C 1
ATOM 1316 O O . ASN A 1 171 ? 3.044 5.500 -19.126 1.00 89.06 171 ASN A O 1
ATOM 1320 N N . LEU A 1 172 ? 5.014 5.608 -18.060 1.00 89.69 172 LEU A N 1
ATOM 1321 C CA . LEU A 1 172 ? 5.030 7.060 -17.952 1.00 89.69 172 LEU A CA 1
ATOM 1322 C C . LEU A 1 172 ? 5.418 7.705 -19.280 1.00 89.69 172 LEU A C 1
ATOM 1324 O O . LEU A 1 172 ? 6.323 7.242 -19.975 1.00 89.69 172 LEU A O 1
ATOM 1328 N N . LYS A 1 173 ? 4.766 8.825 -19.577 1.00 87.81 173 LYS A N 1
ATOM 1329 C CA . LYS A 1 173 ? 5.088 9.731 -20.676 1.00 87.81 173 LYS A CA 1
ATOM 1330 C C . LYS A 1 173 ? 5.355 11.117 -20.116 1.00 87.81 173 LYS A C 1
ATOM 1332 O O . LYS A 1 173 ? 4.547 11.634 -19.348 1.00 87.81 173 LYS A O 1
ATOM 1337 N N . LYS A 1 174 ? 6.473 11.719 -20.523 1.00 87.00 174 LYS A N 1
ATOM 1338 C CA . LYS A 1 174 ? 6.784 13.110 -20.191 1.00 87.00 174 LYS A CA 1
ATOM 1339 C C . LYS A 1 174 ? 6.049 14.040 -21.153 1.00 87.00 174 LYS A C 1
ATOM 1341 O O . LYS A 1 174 ? 6.093 13.850 -22.367 1.00 87.00 174 LYS A O 1
ATOM 1346 N N . LEU A 1 175 ? 5.361 15.029 -20.604 1.00 86.62 175 LEU A N 1
ATOM 1347 C CA . LEU A 1 175 ? 4.641 16.060 -21.339 1.00 86.62 175 LEU A CA 1
ATOM 1348 C C . LEU A 1 175 ? 5.547 17.268 -21.613 1.00 86.62 175 LEU A C 1
ATOM 1350 O O . LEU A 1 175 ? 6.556 17.474 -20.938 1.00 86.62 175 LEU A O 1
ATOM 1354 N N . GLU A 1 176 ? 5.166 18.103 -22.582 1.00 86.31 176 GLU A N 1
ATOM 1355 C CA . GLU A 1 176 ? 5.922 19.312 -22.958 1.00 86.31 176 GLU A CA 1
ATOM 1356 C C . GLU A 1 176 ? 6.075 20.304 -21.796 1.00 86.31 176 GLU A C 1
ATOM 1358 O O . GLU A 1 176 ? 7.082 20.997 -21.687 1.00 86.31 176 GLU A O 1
ATOM 1363 N N . ASN A 1 177 ? 5.100 20.329 -20.884 1.00 87.12 177 ASN A N 1
ATOM 1364 C CA . ASN A 1 177 ? 5.129 21.148 -19.671 1.00 87.12 177 ASN A CA 1
ATOM 1365 C C . ASN A 1 177 ? 6.025 20.568 -18.553 1.00 87.12 177 ASN A C 1
ATOM 1367 O O . ASN A 1 177 ? 6.035 21.101 -17.446 1.00 87.12 177 ASN A O 1
ATOM 1371 N N . GLY A 1 178 ? 6.727 19.458 -18.807 1.00 84.88 178 GLY A N 1
ATOM 1372 C CA . GLY A 1 178 ? 7.621 18.792 -17.860 1.00 84.88 178 GLY A CA 1
ATOM 1373 C C . GLY A 1 178 ? 6.953 17.824 -16.878 1.00 84.88 178 GLY A C 1
ATOM 1374 O O . GLY A 1 178 ? 7.673 17.147 -16.150 1.00 84.88 178 GLY A O 1
ATOM 1375 N N . THR A 1 179 ? 5.620 17.720 -16.864 1.00 89.00 179 THR A N 1
ATOM 1376 C CA . THR A 1 179 ? 4.877 16.764 -16.013 1.00 89.00 179 THR A CA 1
ATOM 1377 C C . THR A 1 179 ? 4.794 15.374 -16.647 1.00 89.00 179 THR A C 1
ATOM 1379 O O . THR A 1 179 ? 5.143 15.204 -17.816 1.00 89.00 179 THR A O 1
ATOM 1382 N N . TYR A 1 180 ? 4.337 14.372 -15.890 1.00 89.50 180 TYR A N 1
ATOM 1383 C CA . TYR A 1 180 ? 4.196 12.999 -16.383 1.00 89.50 180 TYR A CA 1
ATOM 1384 C C . TYR A 1 180 ? 2.741 12.523 -16.353 1.00 89.50 180 TYR A C 1
ATOM 1386 O O . TYR A 1 180 ? 1.981 12.851 -15.440 1.00 89.50 180 TYR A O 1
ATOM 1394 N N . GLU A 1 181 ? 2.368 11.696 -17.328 1.00 88.56 181 GLU A N 1
ATOM 1395 C CA . GLU A 1 181 ? 1.078 10.999 -17.384 1.00 88.56 181 GLU A CA 1
ATOM 1396 C C . GLU A 1 181 ? 1.256 9.496 -17.647 1.00 88.56 181 GLU A C 1
ATOM 1398 O O . GLU A 1 181 ? 2.300 9.059 -18.135 1.00 88.56 181 GLU A O 1
ATOM 1403 N N . GLN A 1 182 ? 0.225 8.703 -17.344 1.00 85.31 182 GLN A N 1
ATOM 1404 C CA . GLN A 1 182 ? 0.137 7.311 -17.791 1.00 85.31 182 GLN A CA 1
ATOM 1405 C C . GLN A 1 182 ? -0.189 7.286 -19.294 1.00 85.31 182 GLN A C 1
ATOM 1407 O O . GLN A 1 182 ? -1.256 7.737 -19.713 1.00 85.31 182 GLN A O 1
ATOM 1412 N N . ASP A 1 183 ? 0.740 6.779 -20.107 1.00 76.88 183 ASP A N 1
ATOM 1413 C CA . ASP A 1 183 ? 0.679 6.825 -21.569 1.00 76.88 183 ASP A CA 1
ATOM 1414 C C . ASP A 1 183 ? -0.487 5.990 -22.118 1.00 76.88 183 ASP A C 1
ATOM 1416 O O . ASP A 1 183 ? -0.509 4.762 -22.021 1.00 76.88 183 ASP A O 1
ATOM 1420 N N . LYS A 1 184 ? -1.465 6.652 -22.743 1.00 62.09 184 LYS A N 1
ATOM 1421 C CA . LYS A 1 184 ? -2.652 5.998 -23.313 1.00 62.09 184 LYS A CA 1
ATOM 1422 C C . LYS A 1 184 ? -2.339 5.144 -24.552 1.00 62.09 184 LYS A C 1
ATOM 1424 O O . LYS A 1 184 ? -3.174 4.318 -24.913 1.00 62.09 184 LYS A O 1
ATOM 1429 N N . LEU A 1 185 ? -1.178 5.332 -25.195 1.00 57.69 185 LEU A N 1
ATOM 1430 C CA . LEU A 1 185 ? -0.836 4.754 -26.506 1.00 57.69 185 LEU A CA 1
ATOM 1431 C C . LEU A 1 185 ? 0.042 3.484 -26.456 1.00 57.69 185 LEU A C 1
ATOM 1433 O O . LEU A 1 185 ? 0.395 2.970 -27.512 1.00 57.69 185 LEU A O 1
ATOM 1437 N N . ASP A 1 186 ? 0.383 2.954 -25.273 1.00 56.50 186 ASP A N 1
ATOM 1438 C CA . ASP A 1 186 ? 1.160 1.701 -25.097 1.00 56.50 186 ASP A CA 1
ATOM 1439 C C . ASP A 1 186 ? 2.537 1.640 -25.798 1.00 56.50 186 ASP A C 1
ATOM 1441 O O . ASP A 1 186 ? 3.138 0.571 -25.924 1.00 56.50 186 ASP A O 1
ATOM 1445 N N . THR A 1 187 ? 3.118 2.763 -26.223 1.00 53.72 187 THR A N 1
ATOM 1446 C CA . THR A 1 187 ? 4.393 2.736 -26.954 1.00 53.72 187 THR A CA 1
ATOM 1447 C C . THR A 1 187 ? 5.598 2.666 -26.021 1.00 53.72 187 THR A C 1
ATOM 1449 O O . THR A 1 187 ? 6.237 3.677 -25.732 1.00 53.72 187 THR A O 1
ATOM 1452 N N . ALA A 1 188 ? 5.975 1.463 -25.597 1.00 51.00 188 ALA A N 1
ATOM 1453 C CA . ALA A 1 188 ? 7.368 1.198 -25.238 1.00 51.00 188 ALA A CA 1
ATOM 1454 C C . ALA A 1 188 ? 7.994 0.193 -26.185 1.00 51.00 188 ALA A C 1
ATOM 1456 O O . ALA A 1 188 ? 8.196 -0.960 -25.831 1.00 51.00 188 ALA A O 1
ATOM 1457 N N . LEU A 1 189 ? 8.276 0.693 -27.385 1.00 47.34 189 LEU A N 1
ATOM 1458 C CA . LEU A 1 189 ? 9.371 0.286 -28.256 1.00 47.34 189 LEU A CA 1
ATOM 1459 C C . LEU A 1 189 ? 9.711 1.532 -29.104 1.00 47.34 189 LEU A C 1
ATOM 1461 O O . LEU A 1 189 ? 8.867 1.983 -29.874 1.00 47.34 189 LEU A O 1
ATOM 1465 N N . ASN A 1 190 ? 10.911 2.106 -28.951 1.00 50.19 190 ASN A N 1
ATOM 1466 C CA . ASN A 1 190 ? 11.440 3.215 -29.772 1.00 50.19 190 ASN A CA 1
ATOM 1467 C C . ASN A 1 190 ? 10.668 4.557 -29.723 1.00 50.19 190 ASN A C 1
ATOM 1469 O O . ASN A 1 190 ? 10.516 5.219 -30.750 1.00 50.19 190 ASN A O 1
ATOM 1473 N N . SER A 1 191 ? 10.191 4.983 -28.550 1.00 61.34 191 SER A N 1
ATOM 1474 C CA . SER A 1 191 ? 9.533 6.289 -28.355 1.00 61.34 191 SER A CA 1
ATOM 1475 C C . SER A 1 191 ? 10.380 7.228 -27.484 1.00 61.34 191 SER A C 1
ATOM 1477 O O . SER A 1 191 ? 11.277 6.786 -26.768 1.00 61.34 191 SER A O 1
ATOM 1479 N N . SER A 1 192 ? 10.065 8.529 -27.484 1.00 60.81 192 SER A N 1
ATOM 1480 C CA . SER A 1 192 ? 10.657 9.535 -26.578 1.00 60.81 192 SER A CA 1
ATOM 1481 C C . SER A 1 192 ? 10.456 9.238 -25.082 1.00 60.81 192 SER A C 1
ATOM 1483 O O . SER A 1 192 ? 10.984 9.962 -24.243 1.00 60.81 192 SER A O 1
ATOM 1485 N N . ASN A 1 193 ? 9.669 8.209 -24.749 1.00 68.88 193 ASN A N 1
ATOM 1486 C CA . ASN A 1 193 ? 9.322 7.809 -23.385 1.00 68.88 193 ASN A CA 1
ATOM 1487 C C . ASN A 1 193 ? 10.203 6.666 -22.858 1.00 68.88 193 ASN A C 1
ATOM 1489 O O . ASN A 1 193 ? 10.092 6.299 -21.687 1.00 68.88 193 ASN A O 1
ATOM 1493 N N . ALA A 1 194 ? 11.055 6.083 -23.708 1.00 80.25 194 ALA A N 1
ATOM 1494 C CA . ALA A 1 194 ? 12.054 5.127 -23.262 1.00 80.25 194 ALA A CA 1
ATOM 1495 C C . ALA A 1 194 ? 13.213 5.858 -22.571 1.00 80.25 194 ALA A C 1
ATOM 1497 O O . ALA A 1 194 ? 13.657 6.917 -23.023 1.00 80.25 194 ALA A O 1
ATOM 1498 N N . LEU A 1 195 ? 13.692 5.300 -21.460 1.00 82.81 195 LE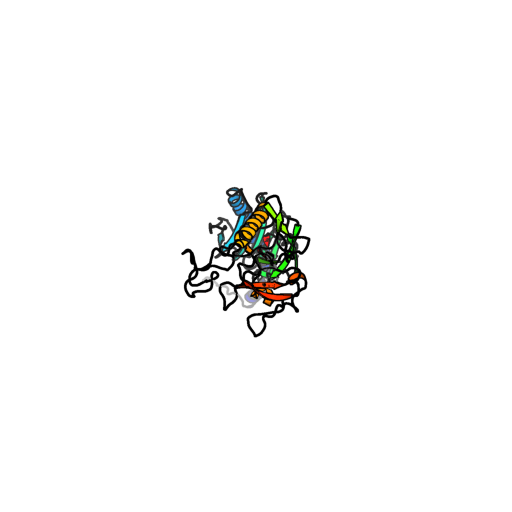U A N 1
ATOM 1499 C CA . LEU A 1 195 ? 14.804 5.869 -20.705 1.00 82.81 195 LEU A CA 1
ATOM 1500 C C . LEU A 1 195 ? 15.675 4.753 -20.134 1.00 82.81 195 LEU A C 1
ATOM 1502 O O . LEU A 1 195 ? 15.171 3.743 -19.650 1.00 82.81 195 LEU A O 1
ATOM 1506 N N . ALA A 1 196 ? 16.990 4.948 -20.168 1.00 81.81 196 ALA A N 1
ATOM 1507 C CA . ALA A 1 196 ? 17.944 4.070 -19.494 1.00 81.81 196 ALA A CA 1
ATOM 1508 C C . ALA A 1 196 ? 18.113 4.471 -18.030 1.00 81.81 196 ALA A C 1
ATOM 1510 O O . ALA A 1 196 ? 17.945 5.635 -17.666 1.00 81.81 196 ALA A O 1
ATOM 1511 N N . PHE A 1 197 ? 18.559 3.534 -17.200 1.00 78.31 197 PHE A N 1
ATOM 151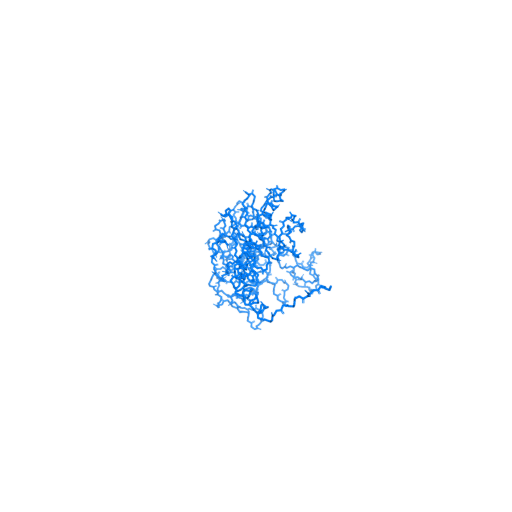2 C CA . PHE A 1 197 ? 19.036 3.867 -15.861 1.00 78.31 197 PHE A CA 1
ATOM 1513 C C . PHE A 1 197 ? 20.306 4.741 -15.914 1.00 78.31 197 PHE A C 1
ATOM 1515 O O . PHE A 1 197 ? 20.421 5.675 -15.114 1.00 78.31 197 PHE A O 1
ATOM 1522 N N . ASP A 1 198 ? 21.214 4.488 -16.871 1.00 75.19 198 ASP A N 1
ATOM 1523 C CA . ASP A 1 198 ? 22.426 5.289 -17.140 1.00 75.19 198 ASP A CA 1
ATOM 1524 C C . ASP A 1 198 ? 22.558 5.664 -18.634 1.00 75.19 198 ASP A C 1
ATOM 1526 O O . ASP A 1 198 ? 23.374 5.091 -19.360 1.00 75.19 198 ASP A O 1
ATOM 1530 N N . PRO A 1 199 ? 21.770 6.634 -19.133 1.00 72.62 199 PRO A N 1
ATOM 1531 C CA . PRO A 1 199 ? 21.714 6.958 -20.562 1.00 72.62 199 PRO A CA 1
ATOM 1532 C C . PRO A 1 199 ? 23.019 7.537 -21.120 1.00 72.62 199 PRO A C 1
ATOM 1534 O O . PRO A 1 199 ? 23.226 7.525 -22.329 1.00 72.62 199 PRO A O 1
ATOM 1537 N N . ASN A 1 200 ? 23.897 8.062 -20.261 1.00 70.50 200 ASN A N 1
ATOM 1538 C CA . ASN A 1 200 ? 25.166 8.648 -20.685 1.00 70.50 200 ASN A CA 1
ATOM 1539 C C . ASN A 1 200 ? 26.348 7.680 -20.533 1.00 70.50 200 ASN A C 1
ATOM 1541 O O . ASN A 1 200 ? 27.480 8.094 -20.784 1.00 70.50 200 ASN A O 1
ATOM 1545 N N . GLY A 1 201 ? 26.117 6.449 -20.053 1.00 62.72 201 GLY A N 1
ATOM 1546 C CA . GLY A 1 201 ? 27.181 5.495 -19.727 1.00 62.72 201 GLY A CA 1
ATOM 1547 C C . GLY A 1 201 ? 28.241 6.090 -18.797 1.00 62.72 201 GLY A C 1
ATOM 1548 O O . GLY A 1 201 ? 29.410 5.718 -18.857 1.00 62.72 201 GLY A O 1
ATOM 1549 N N . ARG A 1 202 ? 27.879 7.094 -17.984 1.00 55.09 202 ARG A N 1
ATOM 1550 C CA . ARG A 1 202 ? 28.854 7.878 -17.204 1.00 55.09 202 ARG A CA 1
ATOM 1551 C C . ARG A 1 202 ? 29.405 7.091 -16.032 1.00 55.09 202 ARG A C 1
ATOM 1553 O O . ARG A 1 202 ? 30.374 7.525 -15.417 1.00 55.09 202 ARG A O 1
ATOM 1560 N N . ARG A 1 203 ? 28.805 5.944 -15.732 1.00 55.41 203 ARG A N 1
ATOM 1561 C CA . ARG A 1 203 ? 29.176 5.108 -14.601 1.00 55.41 203 ARG A CA 1
ATOM 1562 C C . ARG A 1 203 ? 30.061 3.930 -15.011 1.00 55.41 203 ARG A C 1
ATOM 1564 O O . ARG A 1 203 ? 30.022 2.855 -14.422 1.00 55.41 203 ARG A O 1
ATOM 1571 N N . THR A 1 204 ? 30.882 4.155 -16.038 1.00 45.69 204 THR A N 1
ATOM 1572 C CA . THR A 1 204 ? 31.959 3.251 -16.458 1.00 45.69 204 THR A CA 1
ATOM 1573 C C . THR A 1 204 ? 33.206 3.396 -15.571 1.00 45.69 204 THR A C 1
ATOM 1575 O O . THR A 1 204 ? 33.478 4.503 -15.099 1.00 45.69 204 THR A O 1
ATOM 1578 N N . PRO A 1 205 ? 34.039 2.348 -15.428 1.00 45.06 205 PRO A N 1
ATOM 1579 C CA . PRO A 1 205 ? 35.254 2.364 -14.597 1.00 45.06 205 PRO A CA 1
ATOM 1580 C C . PRO A 1 205 ? 36.335 3.406 -14.969 1.00 45.06 205 PRO A C 1
ATOM 1582 O O . PRO A 1 205 ? 37.317 3.549 -14.248 1.00 45.06 205 PRO A O 1
ATOM 1585 N N . LEU A 1 206 ? 36.206 4.119 -16.094 1.00 41.03 206 LEU A N 1
ATOM 1586 C CA . LEU A 1 206 ? 37.318 4.822 -16.752 1.00 41.03 206 LEU A CA 1
ATOM 1587 C C . LEU A 1 206 ? 37.649 6.231 -16.219 1.00 41.03 206 LEU A C 1
ATOM 1589 O O . LEU A 1 206 ? 38.722 6.732 -16.532 1.00 41.03 206 LEU A O 1
ATOM 1593 N N . ASN A 1 207 ? 36.793 6.869 -15.409 1.00 38.03 207 ASN A N 1
ATOM 1594 C CA . ASN A 1 207 ? 36.962 8.284 -15.014 1.00 38.03 207 ASN A CA 1
ATOM 1595 C C . ASN A 1 207 ? 36.998 8.541 -13.494 1.00 38.03 207 ASN A C 1
ATOM 1597 O O . ASN A 1 207 ? 36.624 9.619 -13.040 1.00 38.03 207 ASN A O 1
ATOM 1601 N N . GLY A 1 208 ? 37.427 7.570 -12.682 1.00 38.44 208 GLY A N 1
ATOM 1602 C CA . GLY A 1 208 ? 37.703 7.802 -11.252 1.00 38.44 208 GLY A CA 1
ATOM 1603 C C . GLY A 1 208 ? 36.488 8.088 -10.351 1.00 38.44 208 GLY A C 1
ATOM 1604 O O . GLY A 1 208 ? 36.667 8.259 -9.153 1.00 38.44 208 GLY A O 1
ATOM 1605 N N . ASN A 1 209 ? 35.262 8.071 -10.883 1.00 38.47 209 ASN A N 1
ATOM 1606 C CA . ASN A 1 209 ? 34.004 8.083 -10.123 1.00 38.47 209 ASN A CA 1
ATOM 1607 C C . ASN A 1 209 ? 33.373 6.679 -10.111 1.00 38.47 209 ASN A C 1
ATOM 1609 O O . ASN A 1 209 ? 32.256 6.472 -10.584 1.00 38.47 209 ASN A O 1
ATOM 1613 N N . ALA A 1 210 ? 34.128 5.692 -9.628 1.00 41.25 210 ALA A N 1
ATOM 1614 C CA . ALA A 1 210 ? 33.723 4.294 -9.636 1.00 41.25 210 ALA A CA 1
ATOM 1615 C C . ALA A 1 210 ? 33.051 3.905 -8.307 1.00 41.25 210 ALA A C 1
ATOM 1617 O O . ALA A 1 210 ? 33.725 3.682 -7.308 1.00 41.25 210 ALA A O 1
ATOM 1618 N N . TYR A 1 211 ? 31.726 3.734 -8.315 1.00 41.06 211 TYR A N 1
ATOM 1619 C CA . TYR A 1 211 ? 31.016 2.892 -7.334 1.00 41.06 211 TYR A CA 1
ATOM 1620 C C . TYR A 1 211 ? 31.166 1.388 -7.669 1.00 41.06 211 TYR A C 1
ATOM 1622 O O . TYR A 1 211 ? 30.311 0.581 -7.326 1.00 41.06 211 TYR A O 1
ATOM 1630 N N . CYS A 1 212 ? 32.206 1.009 -8.418 1.00 44.31 212 CYS A N 1
ATOM 1631 C CA . CYS A 1 212 ? 32.431 -0.342 -8.935 1.00 44.31 212 CYS A CA 1
ATOM 1632 C C . CYS A 1 212 ? 33.908 -0.670 -8.775 1.00 44.31 212 CYS A C 1
ATOM 1634 O O . CYS A 1 212 ? 34.745 -0.029 -9.413 1.00 44.31 212 CYS A O 1
ATOM 1636 N N . VAL A 1 213 ? 34.244 -1.635 -7.924 1.00 36.09 213 VAL A N 1
ATOM 1637 C CA . VAL A 1 213 ? 35.646 -2.007 -7.699 1.00 36.09 213 VAL A CA 1
ATOM 1638 C C . VAL A 1 213 ? 35.777 -3.524 -7.609 1.00 36.09 213 VAL A C 1
ATOM 1640 O O . VAL A 1 213 ? 35.981 -4.063 -6.531 1.00 36.09 213 VAL A O 1
ATOM 1643 N N . ASN A 1 214 ? 35.692 -4.209 -8.757 1.00 37.91 214 ASN A N 1
ATOM 1644 C CA . ASN A 1 214 ? 36.664 -5.226 -9.203 1.00 37.91 214 ASN A CA 1
ATOM 1645 C C . ASN A 1 214 ? 36.169 -6.023 -10.424 1.00 37.91 214 ASN A C 1
ATOM 1647 O O . ASN A 1 214 ? 35.787 -7.181 -10.326 1.00 37.91 214 ASN A O 1
ATOM 1651 N N . SER A 1 215 ? 36.259 -5.445 -11.621 1.00 38.75 215 SER A N 1
ATOM 1652 C CA . SER A 1 215 ? 36.750 -6.169 -12.806 1.00 38.75 215 SER A CA 1
ATOM 1653 C C . SER A 1 215 ? 36.874 -5.196 -13.974 1.00 38.75 215 SER A C 1
ATOM 1655 O O . SER A 1 215 ? 36.048 -4.308 -14.167 1.00 38.75 215 SER A O 1
ATOM 1657 N N . ALA A 1 216 ? 37.941 -5.339 -14.754 1.00 40.34 216 ALA A N 1
ATOM 1658 C CA . ALA A 1 216 ? 38.375 -4.399 -15.786 1.00 40.34 216 ALA A CA 1
ATOM 1659 C C . ALA A 1 216 ? 37.458 -4.312 -17.033 1.00 40.34 216 ALA A C 1
ATOM 1661 O O . ALA A 1 216 ? 37.941 -4.019 -18.122 1.00 40.34 216 ALA A O 1
ATOM 1662 N N . SER A 1 217 ? 36.150 -4.571 -16.917 1.00 45.00 217 SER A N 1
ATOM 1663 C CA . SER A 1 217 ? 35.235 -4.517 -18.068 1.00 45.00 217 SER A CA 1
ATOM 1664 C C . SER A 1 217 ? 33.768 -4.151 -17.795 1.00 45.00 217 SER A C 1
ATOM 1666 O O . SER A 1 217 ? 33.019 -4.076 -18.761 1.00 45.00 217 SER A O 1
ATOM 1668 N N . LEU A 1 218 ? 33.313 -3.869 -16.566 1.00 40.25 218 LEU A N 1
ATOM 1669 C CA . LEU A 1 218 ? 31.871 -3.682 -16.305 1.00 40.25 218 LEU A CA 1
ATOM 1670 C C . LEU A 1 218 ? 31.593 -2.597 -15.246 1.00 40.25 218 LEU A C 1
ATOM 1672 O O . LEU A 1 218 ? 32.278 -2.532 -14.228 1.00 40.25 218 LEU A O 1
ATOM 1676 N N . GLY A 1 219 ? 30.607 -1.724 -15.501 1.00 40.72 219 GLY A N 1
ATOM 1677 C CA . GLY A 1 219 ? 30.224 -0.592 -14.646 1.00 40.72 219 GLY A CA 1
ATOM 1678 C C . GLY A 1 219 ? 28.719 -0.518 -14.339 1.00 40.72 219 GLY A C 1
ATOM 1679 O O . GLY A 1 219 ? 27.900 -0.468 -15.250 1.00 40.72 219 GLY A O 1
ATOM 1680 N N . CYS A 1 220 ? 28.422 -0.452 -13.038 1.00 42.38 220 CYS A N 1
ATOM 1681 C CA . CYS A 1 220 ? 27.201 -0.055 -12.317 1.00 42.38 220 CYS A CA 1
ATOM 1682 C C . CYS A 1 220 ? 25.963 -0.959 -12.256 1.00 42.38 220 CYS A C 1
ATOM 1684 O O . CYS A 1 220 ? 24.986 -0.706 -12.948 1.00 42.38 220 CYS A O 1
ATOM 1686 N N . ASN A 1 221 ? 25.977 -1.865 -11.264 1.00 44.75 221 ASN A N 1
ATOM 1687 C CA . ASN A 1 221 ? 25.042 -1.949 -10.114 1.00 44.75 221 ASN A CA 1
ATOM 1688 C C . ASN A 1 221 ? 25.677 -2.810 -8.990 1.00 44.75 221 ASN A C 1
ATOM 1690 O O . ASN A 1 221 ? 25.142 -3.856 -8.613 1.00 44.75 221 ASN A O 1
ATOM 1694 N N . GLU A 1 222 ? 26.845 -2.416 -8.467 1.00 41.88 222 GLU A N 1
ATOM 1695 C CA . GLU A 1 222 ? 27.422 -3.088 -7.292 1.00 41.88 222 GLU A CA 1
ATOM 1696 C C . GLU A 1 222 ? 26.805 -2.529 -6.005 1.00 41.88 222 GLU A C 1
ATOM 1698 O O . GLU A 1 222 ? 27.060 -1.401 -5.586 1.00 41.88 222 GLU A O 1
ATOM 1703 N N . TYR A 1 223 ? 25.964 -3.354 -5.390 1.00 41.97 223 TYR A N 1
ATOM 1704 C CA . TYR A 1 223 ? 25.703 -3.337 -3.962 1.00 41.97 223 TYR A CA 1
ATOM 1705 C C . TYR A 1 223 ? 26.752 -4.238 -3.324 1.00 41.97 223 TYR A C 1
ATOM 1707 O O . TYR A 1 223 ? 26.635 -5.448 -3.462 1.00 41.97 223 TYR A O 1
ATOM 1715 N N . GLU A 1 224 ? 27.713 -3.690 -2.589 1.00 40.03 224 GLU A N 1
ATOM 1716 C CA . GLU A 1 224 ? 28.246 -4.381 -1.416 1.00 40.03 224 GLU A CA 1
ATOM 1717 C C . GLU A 1 224 ? 28.444 -3.366 -0.279 1.00 40.03 224 GLU A C 1
ATOM 1719 O O . GLU A 1 224 ? 28.995 -2.281 -0.443 1.00 40.03 224 GLU A O 1
ATOM 1724 N N . MET A 1 225 ? 27.898 -3.733 0.882 1.00 35.78 225 MET A N 1
ATOM 1725 C CA . MET A 1 225 ? 27.951 -3.084 2.201 1.00 35.78 225 MET A CA 1
ATOM 1726 C C . MET A 1 225 ? 27.046 -1.872 2.522 1.00 35.78 225 MET A C 1
ATOM 1728 O O . MET A 1 225 ? 26.819 -1.675 3.711 1.00 35.78 225 MET A O 1
ATOM 1732 N N . ASN A 1 226 ? 26.451 -1.122 1.574 1.00 40.47 226 ASN A N 1
ATOM 1733 C CA . ASN A 1 226 ? 25.784 0.167 1.910 1.00 40.47 226 ASN A CA 1
ATOM 1734 C C . ASN A 1 226 ? 24.353 0.441 1.378 1.00 40.47 226 ASN A C 1
ATOM 1736 O O . ASN A 1 226 ? 23.922 1.593 1.356 1.00 40.47 226 ASN A O 1
ATOM 1740 N N . GLY A 1 227 ? 23.548 -0.564 1.019 1.00 42.88 227 GLY A N 1
ATOM 1741 C CA . GLY A 1 227 ? 22.091 -0.340 0.987 1.00 42.88 227 GLY A CA 1
ATOM 1742 C C . GLY A 1 227 ? 21.459 0.195 -0.314 1.00 42.88 227 GLY A C 1
ATOM 1743 O O . GLY A 1 227 ? 20.283 0.539 -0.258 1.00 42.88 227 GLY A O 1
ATOM 1744 N N . THR A 1 228 ? 22.138 0.275 -1.470 1.00 44.00 228 THR A N 1
ATOM 1745 C CA . THR A 1 228 ? 21.587 0.923 -2.689 1.00 44.00 228 THR A CA 1
ATOM 1746 C C . THR A 1 228 ? 20.956 -0.041 -3.721 1.00 44.00 228 THR A C 1
ATOM 1748 O O . THR A 1 228 ? 21.557 -1.011 -4.165 1.00 44.00 228 THR A O 1
ATOM 1751 N N . THR A 1 229 ? 19.709 0.212 -4.139 1.00 52.44 229 THR A N 1
ATOM 1752 C CA . THR A 1 229 ? 18.994 -0.522 -5.209 1.00 52.44 229 THR A CA 1
ATOM 1753 C C . THR A 1 229 ? 19.323 0.061 -6.591 1.00 52.44 229 THR A C 1
ATOM 1755 O O . THR A 1 229 ? 19.727 1.216 -6.675 1.00 52.44 229 THR A O 1
ATOM 1758 N N . VAL A 1 230 ? 19.058 -0.669 -7.687 1.00 59.41 230 VAL A N 1
ATOM 1759 C CA . VAL A 1 230 ? 19.245 -0.211 -9.096 1.00 59.41 230 VAL A CA 1
ATOM 1760 C C . VAL A 1 230 ? 18.655 1.186 -9.354 1.00 59.41 230 VAL A C 1
ATOM 1762 O O . VAL A 1 230 ? 19.182 2.009 -10.100 1.00 59.41 230 VAL A O 1
ATOM 1765 N N . THR A 1 231 ? 17.550 1.495 -8.683 1.00 60.06 231 THR A N 1
ATOM 1766 C CA . THR A 1 231 ? 16.851 2.774 -8.796 1.00 60.06 231 THR A CA 1
ATOM 1767 C C . THR A 1 231 ? 17.501 3.920 -8.026 1.00 60.06 231 THR A C 1
ATOM 1769 O O . THR A 1 231 ? 17.092 5.053 -8.233 1.00 60.06 231 THR A O 1
ATOM 1772 N N . MET A 1 232 ? 18.452 3.689 -7.119 1.00 61.12 232 MET A N 1
ATOM 1773 C CA . MET A 1 232 ? 18.757 4.647 -6.053 1.00 61.12 232 MET A CA 1
ATOM 1774 C C . MET A 1 232 ? 19.562 5.870 -6.492 1.00 61.12 232 MET A C 1
ATOM 1776 O O . MET A 1 232 ? 19.503 6.853 -5.772 1.00 61.12 232 MET A O 1
ATOM 1780 N N . ASP A 1 233 ? 20.159 5.888 -7.687 1.00 64.62 233 ASP A N 1
ATOM 1781 C CA . ASP A 1 233 ? 20.802 7.089 -8.258 1.00 64.62 233 ASP A CA 1
ATOM 1782 C C . ASP A 1 233 ? 20.587 7.250 -9.769 1.00 64.62 233 ASP A C 1
ATOM 1784 O O . ASP A 1 233 ? 21.224 8.072 -10.404 1.00 64.62 233 ASP A O 1
ATOM 1788 N N . SER A 1 234 ? 19.711 6.458 -10.386 1.00 75.88 234 SER A N 1
ATOM 1789 C CA . SER A 1 234 ? 19.489 6.424 -11.846 1.00 75.88 234 SER A CA 1
ATOM 1790 C C . SER A 1 234 ? 18.744 7.632 -12.432 1.00 75.88 234 SER A C 1
ATOM 1792 O O . SER A 1 234 ? 18.003 8.301 -11.721 1.00 75.88 234 SER A O 1
ATOM 1794 N N . ALA A 1 235 ? 18.830 7.842 -13.751 1.00 81.88 235 ALA A N 1
ATOM 1795 C CA . ALA A 1 235 ? 17.967 8.813 -14.443 1.00 81.88 235 ALA A CA 1
ATOM 1796 C C . ALA A 1 235 ? 16.468 8.477 -14.275 1.00 81.88 235 ALA A C 1
ATOM 1798 O O . ALA A 1 235 ? 15.619 9.359 -14.176 1.00 81.88 235 ALA A O 1
ATOM 1799 N N . ILE A 1 236 ? 16.138 7.187 -14.147 1.00 85.12 236 ILE A N 1
ATOM 1800 C CA . ILE A 1 236 ? 14.777 6.727 -13.846 1.00 85.12 236 ILE A CA 1
ATOM 1801 C C . ILE A 1 236 ? 14.328 7.158 -12.438 1.00 85.12 236 ILE A C 1
ATOM 1803 O O . ILE A 1 236 ? 13.144 7.427 -12.236 1.00 85.12 236 ILE A O 1
ATOM 1807 N N . LYS A 1 237 ? 15.246 7.295 -11.468 1.00 84.75 237 LYS A N 1
ATOM 1808 C CA . LYS A 1 237 ? 14.929 7.820 -10.127 1.00 84.75 237 LYS A CA 1
ATOM 1809 C C . LYS A 1 237 ? 14.319 9.203 -10.206 1.00 84.75 237 LYS A C 1
ATOM 1811 O O . LYS A 1 237 ? 13.359 9.470 -9.490 1.00 84.75 237 LYS A O 1
ATOM 1816 N N . GLU A 1 238 ? 14.902 10.072 -11.026 1.00 85.62 238 GLU A N 1
ATOM 1817 C CA . GLU A 1 238 ? 14.451 11.453 -11.181 1.00 85.62 238 GLU A CA 1
ATOM 1818 C C . GLU A 1 238 ? 13.005 11.459 -11.670 1.00 85.62 238 GLU A C 1
ATOM 1820 O O . GLU A 1 238 ? 12.148 12.038 -11.010 1.00 85.62 238 GLU A O 1
ATOM 1825 N N . VAL A 1 239 ? 12.709 10.684 -12.719 1.00 88.69 239 VAL A N 1
ATOM 1826 C CA . VAL A 1 239 ? 11.349 10.521 -13.255 1.00 88.69 239 VAL A CA 1
ATOM 1827 C C . VAL A 1 239 ? 10.372 10.000 -12.198 1.00 88.69 239 VAL A C 1
ATOM 1829 O O . VAL A 1 239 ? 9.318 10.593 -11.983 1.00 88.69 239 VAL A O 1
ATOM 1832 N N . VAL A 1 240 ? 10.715 8.910 -11.504 1.00 90.75 240 VAL A N 1
ATOM 1833 C CA . VAL A 1 240 ? 9.849 8.309 -10.475 1.00 90.75 240 VAL A CA 1
ATOM 1834 C C . VAL A 1 240 ? 9.626 9.270 -9.300 1.00 90.75 240 VAL A C 1
ATOM 1836 O O . VAL A 1 240 ? 8.512 9.375 -8.790 1.00 90.75 240 VAL A O 1
ATOM 1839 N N . THR A 1 241 ? 10.660 10.009 -8.895 1.00 90.81 241 THR A N 1
ATOM 1840 C CA . THR A 1 241 ? 10.594 10.978 -7.790 1.00 90.81 241 THR A CA 1
ATOM 1841 C C . THR A 1 241 ? 9.756 12.197 -8.166 1.00 90.81 241 THR A C 1
ATOM 1843 O O . THR A 1 241 ? 8.958 12.667 -7.357 1.00 90.81 241 THR A O 1
ATOM 1846 N N . GLU A 1 242 ? 9.914 12.720 -9.383 1.00 92.69 242 GLU A N 1
ATOM 1847 C CA . GLU A 1 242 ? 9.084 13.813 -9.895 1.00 92.69 242 GLU A CA 1
ATOM 1848 C C . GLU A 1 242 ? 7.622 13.388 -10.015 1.00 92.69 242 GLU A C 1
ATOM 1850 O O . GLU A 1 242 ? 6.737 14.117 -9.565 1.00 92.69 242 GLU A O 1
ATOM 1855 N N . TYR A 1 243 ? 7.364 12.183 -10.529 1.00 93.00 243 TYR A N 1
ATOM 1856 C CA . TYR A 1 243 ? 6.009 11.651 -10.616 1.00 93.00 243 TYR A CA 1
ATOM 1857 C C . TYR A 1 243 ? 5.378 11.447 -9.230 1.00 93.00 243 TYR A C 1
ATOM 1859 O O . TYR A 1 243 ? 4.233 11.837 -9.016 1.00 93.00 243 TYR A O 1
ATOM 1867 N N . GLN A 1 244 ? 6.131 10.939 -8.247 1.00 93.19 244 GLN A N 1
ATOM 1868 C CA . GLN A 1 244 ? 5.662 10.855 -6.859 1.00 93.19 244 GLN A CA 1
ATOM 1869 C C . GLN A 1 244 ? 5.279 12.231 -6.301 1.00 93.19 244 GLN A C 1
ATOM 1871 O O . GLN A 1 244 ? 4.199 12.382 -5.733 1.00 93.19 244 GLN A O 1
ATOM 1876 N N . LYS A 1 245 ? 6.133 13.247 -6.485 1.00 91.88 245 LYS A N 1
ATOM 1877 C CA . LYS A 1 245 ? 5.836 14.623 -6.053 1.00 91.88 245 LYS A CA 1
ATOM 1878 C C . LYS A 1 245 ? 4.570 15.158 -6.719 1.00 91.88 245 LYS A C 1
ATOM 1880 O O . LYS A 1 245 ? 3.751 15.775 -6.047 1.00 91.88 245 LYS A O 1
ATOM 1885 N N . GLN A 1 246 ? 4.391 14.898 -8.013 1.00 92.19 246 GLN A N 1
ATOM 1886 C CA . GLN A 1 246 ? 3.190 15.289 -8.744 1.00 92.19 246 GLN A CA 1
ATOM 1887 C C . GLN A 1 246 ? 1.928 14.664 -8.129 1.00 92.19 246 GLN A C 1
ATOM 1889 O O . GLN A 1 246 ? 0.979 15.392 -7.846 1.00 92.19 246 GLN A O 1
ATOM 1894 N N . LEU A 1 247 ? 1.934 13.354 -7.863 1.00 90.25 247 LEU A N 1
ATOM 1895 C CA . LEU A 1 247 ? 0.799 12.650 -7.254 1.00 90.25 247 LEU A CA 1
ATOM 1896 C C . LEU A 1 247 ? 0.490 13.145 -5.830 1.00 90.25 247 LEU A C 1
ATOM 1898 O O . LEU A 1 247 ? -0.678 13.257 -5.461 1.00 90.25 247 LEU A O 1
ATOM 1902 N N . ILE A 1 248 ? 1.519 13.462 -5.034 1.00 88.38 248 ILE A N 1
ATOM 1903 C CA . ILE A 1 248 ? 1.352 14.043 -3.689 1.00 88.38 248 ILE A CA 1
ATOM 1904 C C . ILE A 1 248 ? 0.717 15.433 -3.787 1.00 88.38 248 ILE A C 1
ATOM 1906 O O . ILE A 1 248 ? -0.272 15.701 -3.108 1.00 88.38 248 ILE A O 1
ATOM 1910 N N . ASN A 1 249 ? 1.233 16.295 -4.668 1.00 87.31 249 ASN A N 1
ATOM 1911 C CA . ASN A 1 249 ? 0.726 17.658 -4.854 1.00 87.31 249 ASN A CA 1
ATOM 1912 C C . ASN A 1 249 ? -0.726 17.680 -5.362 1.00 87.31 249 ASN A C 1
ATOM 1914 O O . ASN A 1 249 ? -1.473 18.607 -5.064 1.00 87.31 249 ASN A O 1
ATOM 1918 N N . GLN A 1 250 ? -1.131 16.659 -6.122 1.00 85.25 250 GLN A N 1
ATOM 1919 C CA . GLN A 1 250 ? -2.510 16.463 -6.582 1.00 85.25 250 GLN A CA 1
ATOM 1920 C C . GLN A 1 250 ? -3.424 15.843 -5.510 1.00 85.25 250 GLN A C 1
ATOM 1922 O O . GLN A 1 250 ? -4.631 15.735 -5.718 1.00 85.25 250 GLN A O 1
ATOM 1927 N N . GLY A 1 251 ? -2.873 15.424 -4.366 1.00 81.69 251 GLY A N 1
ATOM 1928 C CA . GLY A 1 251 ? -3.609 14.760 -3.291 1.00 81.69 251 GLY A CA 1
ATOM 1929 C C . GLY A 1 251 ? -3.987 13.302 -3.582 1.00 81.69 251 GLY A C 1
ATOM 1930 O O . GLY A 1 251 ? -4.675 12.694 -2.756 1.00 81.69 251 GLY A O 1
ATOM 1931 N N . SER A 1 252 ? -3.529 12.740 -4.709 1.00 85.06 252 SER A N 1
ATOM 1932 C CA . SER A 1 252 ? -3.783 11.355 -5.137 1.00 85.06 252 SER A CA 1
ATOM 1933 C C . SER A 1 252 ? -3.167 10.326 -4.207 1.00 85.06 252 SER A C 1
ATOM 1935 O O . SER A 1 252 ? -3.762 9.280 -3.951 1.00 85.06 252 SER A O 1
ATOM 1937 N N . ILE A 1 253 ? -1.973 10.625 -3.695 1.00 87.06 253 ILE A N 1
ATOM 1938 C CA . ILE A 1 253 ? -1.237 9.779 -2.753 1.00 87.06 253 ILE A CA 1
ATOM 1939 C C . ILE A 1 253 ? -0.749 10.628 -1.569 1.00 87.06 253 ILE A C 1
ATOM 1941 O O . ILE A 1 253 ? -0.828 11.857 -1.593 1.00 87.06 253 ILE A O 1
ATOM 1945 N N . SER A 1 254 ? -0.265 9.982 -0.511 1.00 84.31 254 SER A N 1
ATOM 1946 C CA . SER A 1 254 ? 0.335 10.663 0.646 1.00 84.31 254 SER A CA 1
ATOM 1947 C C . SER A 1 254 ? 1.864 10.658 0.586 1.00 84.31 254 SER A C 1
ATOM 1949 O O . SER A 1 254 ? 2.457 9.883 -0.161 1.00 84.31 254 SER A O 1
ATOM 1951 N N . SER A 1 255 ? 2.514 11.473 1.416 1.00 81.12 255 SER A N 1
ATOM 1952 C CA . SER A 1 255 ? 3.976 11.490 1.604 1.00 81.12 255 SER A CA 1
ATOM 1953 C C . SER A 1 255 ? 4.559 10.143 2.046 1.00 81.12 255 SER A C 1
ATOM 1955 O O . SER A 1 255 ? 5.657 9.790 1.625 1.00 81.12 255 SER A O 1
ATOM 1957 N N . LYS A 1 256 ? 3.798 9.346 2.806 1.00 83.00 256 LYS A N 1
ATOM 1958 C CA . LYS A 1 256 ? 4.159 7.968 3.179 1.00 83.00 256 LYS A CA 1
ATOM 1959 C C . LYS A 1 256 ? 4.092 6.975 2.009 1.00 83.00 256 LYS A C 1
ATOM 1961 O O . LYS A 1 256 ? 4.663 5.889 2.082 1.00 83.00 256 LYS A O 1
ATOM 1966 N N . SER A 1 257 ? 3.374 7.316 0.940 1.00 89.06 257 SER A N 1
ATOM 1967 C CA . SER A 1 257 ? 3.260 6.443 -0.229 1.00 89.06 257 SER A CA 1
ATOM 1968 C C . SER A 1 257 ? 4.596 6.377 -0.965 1.00 89.06 257 SER A C 1
ATOM 1970 O O . SER A 1 257 ? 5.313 7.373 -1.072 1.00 89.06 257 SER A O 1
ATOM 1972 N N . LYS A 1 258 ? 4.932 5.206 -1.506 1.00 90.69 258 LYS A N 1
ATOM 1973 C CA . LYS A 1 258 ? 6.193 4.996 -2.224 1.00 90.69 258 LYS A CA 1
ATOM 1974 C C . LYS A 1 258 ? 5.918 4.662 -3.675 1.00 90.69 258 LYS A C 1
ATOM 1976 O O . LYS A 1 258 ? 5.315 3.628 -3.947 1.00 90.69 258 LYS A O 1
ATOM 1981 N N . VAL A 1 259 ? 6.404 5.493 -4.594 1.00 93.06 259 VAL A N 1
ATOM 1982 C CA . VAL A 1 259 ? 6.406 5.172 -6.024 1.00 93.06 259 VAL A CA 1
ATOM 1983 C C . VAL A 1 259 ? 7.726 4.493 -6.379 1.00 93.06 259 VAL A C 1
ATOM 1985 O O . VAL A 1 259 ? 8.803 4.896 -5.933 1.00 93.06 259 VAL A O 1
ATOM 1988 N N . SER A 1 260 ? 7.659 3.413 -7.149 1.00 92.94 260 SER A N 1
ATOM 1989 C CA . SER A 1 260 ? 8.835 2.654 -7.570 1.00 92.94 260 SER A CA 1
ATOM 1990 C C . SER A 1 260 ? 8.594 1.961 -8.908 1.00 92.94 260 SER A C 1
ATOM 1992 O O . SER A 1 260 ? 7.720 2.369 -9.665 1.00 92.94 260 SER A O 1
ATOM 1994 N N . LEU A 1 261 ? 9.387 0.935 -9.211 1.00 92.12 261 LEU A N 1
ATOM 1995 C CA . LEU A 1 261 ? 9.113 -0.018 -10.283 1.00 92.12 261 LEU A CA 1
ATOM 1996 C C . LEU A 1 261 ? 8.808 -1.383 -9.675 1.00 92.12 261 LEU A C 1
ATOM 1998 O O . LEU A 1 261 ? 9.174 -1.667 -8.528 1.00 92.12 261 LEU A O 1
ATOM 2002 N N . ILE A 1 262 ? 8.180 -2.240 -10.471 1.00 93.31 262 ILE A N 1
ATOM 2003 C CA . ILE A 1 262 ? 7.966 -3.632 -10.092 1.00 93.31 262 ILE A CA 1
ATOM 2004 C C . ILE A 1 262 ? 9.303 -4.373 -9.981 1.00 93.31 262 ILE A C 1
ATOM 2006 O O . ILE A 1 262 ? 10.275 -4.025 -10.657 1.00 93.31 262 ILE A O 1
ATOM 2010 N N . THR A 1 263 ? 9.371 -5.378 -9.118 1.00 91.44 263 THR A N 1
ATOM 2011 C CA . THR A 1 263 ? 10.510 -6.292 -9.012 1.00 91.44 263 THR A CA 1
ATOM 2012 C C . THR A 1 263 ? 10.270 -7.570 -9.807 1.00 91.44 263 THR A C 1
ATOM 2014 O O . THR A 1 263 ? 9.134 -7.914 -10.137 1.00 91.44 263 THR A O 1
ATOM 2017 N N . LYS A 1 264 ? 11.348 -8.302 -10.089 1.00 89.38 264 LYS A N 1
ATOM 2018 C CA . LYS A 1 264 ? 11.285 -9.658 -10.639 1.00 89.38 264 LYS A CA 1
ATOM 2019 C C . LYS A 1 264 ? 10.460 -10.579 -9.735 1.00 89.38 264 LYS A C 1
ATOM 2021 O O . LYS A 1 264 ? 9.592 -11.281 -10.227 1.00 89.38 264 LYS A O 1
ATOM 2026 N N . GLU A 1 265 ? 10.668 -10.519 -8.425 1.00 90.06 265 GLU A N 1
ATOM 2027 C CA . GLU A 1 265 ? 9.969 -11.370 -7.454 1.00 90.06 265 GLU A CA 1
ATOM 2028 C C . GLU A 1 265 ? 8.462 -11.067 -7.445 1.00 90.06 265 GLU A C 1
ATOM 2030 O O . GLU A 1 265 ? 7.639 -11.975 -7.412 1.00 90.06 265 GLU A O 1
ATOM 2035 N N . GLN A 1 266 ? 8.074 -9.791 -7.557 1.00 93.50 266 GLN A N 1
ATOM 2036 C CA . GLN A 1 266 ? 6.669 -9.410 -7.717 1.00 93.50 266 GLN A CA 1
ATOM 2037 C C . GLN A 1 266 ? 6.091 -9.944 -9.034 1.00 93.50 266 GLN A C 1
ATOM 2039 O O . GLN A 1 266 ? 4.975 -10.456 -9.046 1.00 93.50 266 GLN A O 1
ATOM 2044 N N . LEU A 1 267 ? 6.836 -9.876 -10.141 1.00 94.12 267 LEU A N 1
ATOM 2045 C CA . LEU A 1 267 ? 6.409 -10.494 -11.399 1.00 94.12 267 LEU A CA 1
ATOM 2046 C C . LEU A 1 267 ? 6.224 -12.011 -11.252 1.00 94.12 267 LEU A C 1
ATOM 2048 O O . LEU A 1 267 ? 5.253 -12.552 -11.777 1.00 94.12 267 LEU A O 1
ATOM 2052 N N . GLU A 1 268 ? 7.090 -12.685 -10.495 1.00 92.56 268 GLU A N 1
ATOM 2053 C CA . GLU A 1 268 ? 6.958 -14.116 -10.209 1.00 92.56 268 GLU A CA 1
ATOM 2054 C C . GLU A 1 268 ? 5.675 -14.425 -9.427 1.00 92.56 268 GLU A C 1
ATOM 2056 O O . GLU A 1 268 ? 4.916 -15.315 -9.811 1.00 92.56 268 GLU A O 1
ATOM 2061 N N . THR A 1 269 ? 5.333 -13.612 -8.419 1.00 93.19 269 THR A N 1
ATOM 2062 C CA . THR A 1 269 ? 4.044 -13.751 -7.708 1.00 93.19 269 THR A CA 1
ATOM 2063 C C . THR A 1 269 ? 2.820 -13.511 -8.596 1.00 93.19 269 THR A C 1
ATOM 2065 O O . THR A 1 269 ? 1.736 -14.009 -8.300 1.00 93.19 269 THR A O 1
ATOM 2068 N N . LEU A 1 270 ? 2.986 -12.785 -9.706 1.00 94.62 270 LEU A N 1
ATOM 2069 C CA . LEU A 1 270 ? 1.936 -12.543 -10.695 1.00 94.62 270 LEU A CA 1
ATOM 2070 C C . LEU A 1 270 ? 1.858 -13.636 -11.770 1.00 94.62 270 LEU A C 1
ATOM 2072 O O . LEU A 1 270 ? 1.060 -13.493 -12.692 1.00 94.62 270 LEU A O 1
ATOM 2076 N N . GLY A 1 271 ? 2.646 -14.712 -11.673 1.00 92.62 271 GLY A N 1
ATOM 2077 C CA . GLY A 1 271 ? 2.630 -15.827 -12.625 1.00 92.62 271 GLY A CA 1
ATOM 2078 C C . GLY A 1 271 ? 3.670 -15.721 -13.741 1.00 92.62 271 GLY A C 1
ATOM 2079 O O . GLY A 1 271 ? 3.478 -16.295 -14.815 1.00 92.62 271 GLY A O 1
ATOM 2080 N N . CYS A 1 272 ? 4.742 -14.957 -13.532 1.00 92.94 272 CYS A N 1
ATOM 2081 C CA . CYS A 1 272 ? 5.940 -15.077 -14.354 1.00 92.94 272 CYS A CA 1
ATOM 2082 C C . CYS A 1 272 ? 6.860 -16.173 -13.819 1.00 92.94 272 CYS A C 1
ATOM 2084 O O . CYS A 1 272 ? 7.104 -16.265 -12.625 1.00 92.94 272 CYS A O 1
ATOM 2086 N N . ASP A 1 273 ? 7.434 -16.962 -14.713 1.00 88.25 273 ASP A N 1
ATOM 2087 C CA . ASP A 1 273 ? 8.371 -18.017 -14.361 1.00 88.25 273 ASP A CA 1
ATOM 2088 C C . ASP A 1 273 ? 9.763 -17.616 -14.848 1.00 88.25 273 ASP A C 1
ATOM 2090 O O . ASP A 1 273 ? 9.968 -17.378 -16.044 1.00 88.25 273 ASP A O 1
ATOM 2094 N N . SER A 1 274 ? 10.742 -17.554 -13.943 1.00 76.88 274 SER A N 1
ATOM 2095 C CA . SER A 1 274 ? 12.144 -17.547 -14.355 1.00 76.88 274 SER A CA 1
ATOM 2096 C C . SER A 1 274 ? 12.545 -18.958 -14.800 1.00 76.88 274 SER A C 1
ATOM 2098 O O . SER A 1 274 ? 12.212 -19.958 -14.163 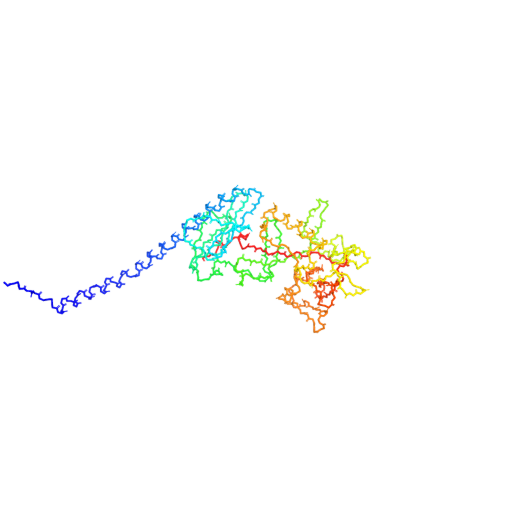1.00 76.88 274 SER A O 1
ATOM 2100 N N . ARG A 1 275 ? 13.200 -19.071 -15.958 1.00 71.88 275 ARG A N 1
ATOM 2101 C CA . ARG A 1 275 ? 13.664 -20.357 -16.483 1.00 71.88 275 ARG A CA 1
ATOM 2102 C C . ARG A 1 275 ? 14.793 -20.887 -15.606 1.00 71.88 275 ARG A C 1
ATOM 2104 O O . ARG A 1 275 ? 15.496 -20.138 -14.932 1.00 71.88 275 ARG A O 1
ATOM 2111 N N . ALA A 1 276 ? 15.006 -22.199 -15.677 1.00 61.75 276 ALA A N 1
ATOM 2112 C CA . ALA A 1 276 ? 16.070 -22.888 -14.946 1.00 61.75 276 ALA A CA 1
ATOM 2113 C C . ALA A 1 276 ? 17.485 -22.364 -15.266 1.00 61.75 276 ALA A C 1
ATOM 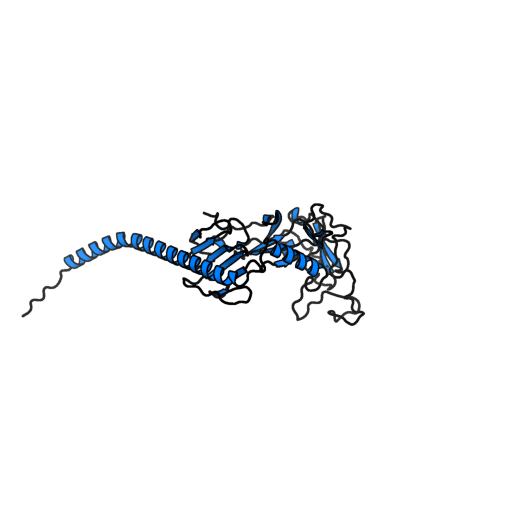2115 O O . ALA A 1 276 ? 18.408 -22.611 -14.498 1.00 61.75 276 ALA A O 1
ATOM 2116 N N . ASP A 1 277 ? 17.654 -21.646 -16.383 1.00 64.19 277 ASP A N 1
ATOM 2117 C CA . ASP A 1 277 ? 18.910 -20.988 -16.752 1.00 64.19 277 ASP A CA 1
ATOM 2118 C C . ASP A 1 277 ? 19.230 -19.749 -15.895 1.00 64.19 277 ASP A C 1
ATOM 2120 O O . ASP A 1 277 ? 20.341 -19.236 -15.982 1.00 64.19 277 ASP A O 1
ATOM 2124 N N . GLY A 1 278 ? 18.279 -19.267 -15.083 1.00 67.12 278 GLY A N 1
ATOM 2125 C CA . GLY A 1 278 ? 18.412 -18.070 -14.248 1.00 67.12 278 GLY A CA 1
ATOM 2126 C C . GLY A 1 278 ? 18.465 -16.752 -15.027 1.00 67.12 278 GLY A C 1
ATOM 2127 O O . GLY A 1 278 ? 18.419 -15.689 -14.411 1.00 67.12 278 GLY A O 1
ATOM 2128 N N . ASN A 1 279 ? 18.501 -16.823 -16.359 1.00 68.75 279 ASN A N 1
ATOM 2129 C CA . ASN A 1 279 ? 18.881 -15.741 -17.261 1.00 68.75 279 ASN A CA 1
ATOM 2130 C C . ASN A 1 279 ? 17.715 -15.265 -18.132 1.00 68.75 279 ASN A C 1
ATOM 2132 O O . ASN A 1 279 ? 17.695 -14.129 -18.594 1.00 68.75 279 ASN A O 1
ATOM 2136 N N . THR A 1 280 ? 16.720 -16.117 -18.359 1.00 78.50 280 THR A N 1
ATOM 2137 C CA . THR A 1 280 ? 15.496 -15.746 -19.066 1.00 78.50 280 THR A CA 1
ATOM 2138 C C . THR A 1 280 ? 14.279 -16.262 -18.313 1.00 78.50 280 THR A C 1
ATOM 2140 O O . THR A 1 280 ? 14.379 -17.006 -17.343 1.00 78.50 280 THR A O 1
ATOM 2143 N N . GLY A 1 281 ? 13.098 -15.837 -18.721 1.00 87.00 281 GLY A N 1
ATOM 2144 C CA . GLY A 1 281 ? 11.832 -16.132 -18.081 1.00 87.00 281 GLY A CA 1
ATOM 2145 C C . GLY A 1 281 ? 10.691 -15.902 -19.055 1.00 87.00 281 GLY A C 1
ATOM 2146 O O . GLY A 1 281 ? 10.872 -15.341 -20.137 1.00 87.00 281 GLY A O 1
ATOM 2147 N N . ASN A 1 282 ? 9.503 -16.358 -18.689 1.00 90.38 282 ASN A N 1
ATOM 2148 C CA . ASN A 1 282 ? 8.299 -16.040 -19.435 1.00 90.38 282 ASN A CA 1
ATOM 2149 C C . ASN A 1 282 ? 7.178 -15.676 -18.469 1.00 90.38 282 ASN A C 1
ATOM 2151 O O . ASN A 1 282 ? 7.065 -16.226 -17.382 1.00 90.38 282 ASN A O 1
ATOM 2155 N N . CYS A 1 283 ? 6.319 -14.771 -18.898 1.00 92.94 283 CYS A N 1
ATOM 2156 C CA . CYS A 1 283 ? 5.144 -14.346 -18.164 1.00 92.94 283 CYS A CA 1
ATOM 2157 C C . CYS A 1 283 ? 3.869 -14.920 -18.779 1.00 92.94 283 CYS A C 1
ATOM 2159 O O . CYS A 1 283 ? 2.816 -14.299 -18.692 1.00 92.94 283 CYS A O 1
ATOM 2161 N N . SER A 1 284 ? 3.920 -16.076 -19.446 1.00 89.06 284 SER A N 1
ATOM 2162 C CA . SER A 1 284 ? 2.779 -16.630 -20.195 1.00 89.06 284 SER A CA 1
ATOM 2163 C C . SER A 1 284 ? 1.555 -16.839 -19.305 1.00 89.06 284 SER A C 1
ATOM 2165 O O . SER A 1 284 ? 0.449 -16.499 -19.725 1.00 89.06 284 SER A O 1
ATOM 2167 N N . ASN A 1 285 ? 1.776 -17.276 -18.063 1.00 90.88 285 ASN A N 1
ATOM 2168 C CA . ASN A 1 285 ? 0.735 -17.497 -17.059 1.00 90.88 285 ASN A CA 1
ATOM 2169 C C . ASN A 1 285 ? 0.308 -16.211 -16.332 1.00 90.88 285 ASN A C 1
ATOM 2171 O O . ASN A 1 285 ? -0.741 -16.193 -15.691 1.00 90.88 285 ASN A O 1
ATOM 2175 N N . ALA A 1 286 ? 1.074 -15.123 -16.464 1.00 92.94 286 ALA A N 1
ATOM 2176 C CA . ALA A 1 286 ? 0.728 -13.851 -15.856 1.00 92.94 286 ALA A CA 1
ATOM 2177 C C . ALA A 1 286 ? -0.470 -13.183 -16.556 1.00 92.94 286 ALA A C 1
ATOM 2179 O O . ALA A 1 286 ? -0.641 -13.330 -17.780 1.00 92.94 286 ALA A O 1
ATOM 2180 N N . PRO A 1 287 ? -1.274 -12.390 -15.822 1.00 92.25 287 PRO A N 1
ATOM 2181 C CA . PRO A 1 287 ? -2.379 -11.638 -16.397 1.00 92.25 287 PRO A CA 1
ATOM 2182 C C . PRO A 1 287 ? -1.954 -10.758 -17.579 1.00 92.25 287 PRO A C 1
ATOM 2184 O O . PRO A 1 287 ? -0.860 -10.193 -17.608 1.00 92.25 287 PRO A O 1
ATOM 2187 N N . SER A 1 288 ? -2.846 -10.582 -18.555 1.00 89.31 288 SER A N 1
ATOM 2188 C CA . SER A 1 288 ? -2.548 -9.828 -19.783 1.00 89.31 288 SER A CA 1
ATOM 2189 C C . SER A 1 288 ? -2.126 -8.377 -19.527 1.00 89.31 288 SER A C 1
ATOM 2191 O O . SER A 1 288 ? -1.264 -7.861 -20.234 1.00 89.31 288 SER A O 1
ATOM 2193 N N . TRP A 1 289 ? -2.663 -7.732 -18.486 1.00 89.38 289 TRP A N 1
ATOM 2194 C CA . TRP A 1 289 ? -2.311 -6.358 -18.108 1.00 89.38 289 TRP A CA 1
ATOM 2195 C C . TRP A 1 289 ? -0.857 -6.208 -17.631 1.00 89.38 289 TRP A C 1
ATOM 2197 O O . TRP A 1 289 ? -0.289 -5.118 -17.733 1.00 89.38 289 TRP A O 1
ATOM 2207 N N . VAL A 1 290 ? -0.220 -7.297 -17.188 1.00 91.56 290 VAL A N 1
ATOM 2208 C CA . VAL A 1 290 ? 1.214 -7.320 -16.869 1.00 91.56 290 VAL A CA 1
ATOM 2209 C C . VAL A 1 290 ? 2.039 -7.164 -18.152 1.00 91.56 290 VAL A C 1
ATOM 2211 O O . VAL A 1 290 ? 2.990 -6.396 -18.171 1.00 91.56 290 VAL A O 1
ATOM 2214 N N . LYS A 1 291 ? 1.617 -7.787 -19.261 1.00 85.62 291 LYS A N 1
ATOM 2215 C CA . LYS A 1 291 ? 2.372 -7.898 -20.527 1.00 85.62 291 LYS A CA 1
ATOM 2216 C C . LYS A 1 291 ? 1.992 -6.865 -21.604 1.00 85.62 291 LYS A C 1
ATOM 2218 O O . LYS A 1 291 ? 2.278 -7.058 -22.776 1.00 85.62 291 LYS A O 1
ATOM 2223 N N . GLY A 1 292 ? 1.325 -5.768 -21.241 1.00 77.69 292 GLY A N 1
ATOM 2224 C CA . GLY A 1 292 ? 0.819 -4.783 -22.215 1.00 77.69 292 GLY A CA 1
ATOM 2225 C C . GLY A 1 292 ? 1.866 -3.825 -22.803 1.00 77.69 292 GLY A C 1
ATOM 2226 O O . GLY A 1 292 ? 1.671 -3.299 -23.893 1.00 77.69 292 GLY A O 1
ATOM 2227 N N . THR A 1 293 ? 2.982 -3.592 -22.107 1.00 84.81 293 THR A N 1
ATOM 2228 C CA . THR A 1 293 ? 4.088 -2.736 -22.574 1.00 84.81 293 THR A CA 1
ATOM 2229 C C . THR A 1 293 ? 5.426 -3.349 -22.190 1.00 84.81 293 THR A C 1
ATOM 2231 O O . THR A 1 293 ? 5.486 -4.144 -21.255 1.00 84.81 293 THR A O 1
ATOM 2234 N N . SER A 1 294 ? 6.502 -2.954 -22.877 1.00 88.81 294 SER A N 1
ATOM 2235 C CA . SER A 1 294 ? 7.856 -3.294 -22.441 1.00 88.81 294 SER A CA 1
ATOM 2236 C C . SER A 1 294 ? 8.325 -2.288 -21.392 1.00 88.81 294 SER A C 1
ATOM 2238 O O . SER A 1 294 ? 8.158 -1.075 -21.573 1.00 88.81 294 SER A O 1
ATOM 2240 N N . TYR A 1 295 ? 8.905 -2.750 -20.291 1.00 90.62 295 TYR A N 1
ATOM 2241 C CA . TYR A 1 295 ? 9.354 -1.855 -19.225 1.00 90.62 295 TYR A CA 1
ATOM 2242 C C . TYR A 1 295 ? 10.450 -2.455 -18.353 1.00 90.62 295 TYR A C 1
ATOM 2244 O O . TYR A 1 295 ? 10.588 -3.672 -18.214 1.00 90.62 295 TYR A O 1
ATOM 2252 N N . TRP A 1 296 ? 11.207 -1.555 -17.734 1.00 89.81 296 TRP A N 1
ATOM 2253 C CA . TRP A 1 296 ? 12.195 -1.896 -16.724 1.00 89.81 296 TRP A CA 1
ATOM 2254 C C . TRP A 1 296 ? 11.544 -2.355 -15.421 1.00 89.81 296 TRP A C 1
ATOM 2256 O O . TRP A 1 296 ? 10.606 -1.730 -14.921 1.00 89.81 296 TRP A O 1
ATOM 2266 N N . THR A 1 297 ? 12.114 -3.390 -14.815 1.00 90.44 297 THR A N 1
ATOM 2267 C CA . THR A 1 297 ? 11.933 -3.669 -13.387 1.00 90.44 297 THR A CA 1
ATOM 2268 C C . THR A 1 297 ? 12.987 -2.909 -12.571 1.00 90.44 297 THR A C 1
ATOM 2270 O O . THR A 1 297 ? 13.920 -2.327 -13.123 1.00 90.44 297 THR A O 1
ATOM 2273 N N . ARG A 1 298 ? 12.884 -2.933 -11.238 1.00 87.19 298 ARG A N 1
ATOM 2274 C CA . ARG A 1 298 ? 13.972 -2.479 -10.346 1.00 87.19 298 ARG A CA 1
ATOM 2275 C C . ARG A 1 298 ? 14.902 -3.600 -9.868 1.00 87.19 298 ARG A C 1
ATOM 2277 O O . ARG A 1 298 ? 15.716 -3.351 -8.977 1.00 87.19 298 ARG A O 1
ATOM 2284 N N . SER A 1 299 ? 14.757 -4.817 -10.392 1.00 84.31 299 SER A N 1
ATOM 2285 C CA . SER A 1 299 ? 15.578 -5.965 -9.995 1.00 84.31 299 SER A CA 1
ATOM 2286 C C . SER A 1 299 ? 16.812 -6.067 -10.883 1.00 84.31 299 SER A C 1
ATOM 2288 O O . SER A 1 299 ? 16.700 -6.093 -12.107 1.00 84.31 299 SER A O 1
ATOM 2290 N N . LYS A 1 300 ? 17.989 -6.153 -10.259 1.00 78.56 300 LYS A N 1
ATOM 2291 C CA . LYS A 1 300 ? 19.249 -6.446 -10.954 1.00 78.56 300 LYS A CA 1
ATOM 2292 C C . LYS A 1 300 ? 19.315 -7.912 -11.376 1.00 78.56 300 LYS A C 1
ATOM 2294 O O . LYS A 1 300 ? 18.687 -8.766 -10.745 1.00 78.56 300 LYS A O 1
ATOM 2299 N N . GLU A 1 301 ? 20.121 -8.208 -12.383 1.00 75.38 301 GLU A N 1
ATOM 2300 C CA . GLU A 1 301 ? 20.551 -9.578 -12.652 1.00 75.38 301 GLU A CA 1
ATOM 2301 C C . GLU A 1 301 ? 21.564 -10.037 -11.575 1.00 75.38 301 GLU A C 1
ATOM 2303 O O . GLU A 1 301 ? 22.216 -9.237 -10.886 1.00 75.38 301 GLU A O 1
ATOM 2308 N N . GLY A 1 302 ? 21.592 -11.341 -11.299 1.00 65.38 302 GLY A N 1
ATOM 2309 C CA . GLY A 1 302 ? 22.383 -11.912 -10.211 1.00 65.38 302 GLY A CA 1
ATOM 2310 C C . GLY A 1 302 ? 23.886 -11.896 -10.488 1.00 65.38 302 GLY A C 1
ATOM 2311 O O . GLY A 1 302 ? 24.661 -11.646 -9.566 1.00 65.38 302 GLY A O 1
ATOM 2312 N N . SER A 1 303 ? 24.268 -12.114 -11.743 1.00 64.81 303 SER A N 1
ATOM 2313 C CA . SER A 1 303 ? 25.621 -12.424 -12.213 1.00 64.81 303 SER A CA 1
ATOM 2314 C C . SER A 1 303 ? 26.362 -11.212 -12.789 1.00 64.81 303 SER A C 1
ATOM 2316 O O . SER A 1 303 ? 27.591 -11.178 -12.771 1.00 64.81 303 SER A O 1
ATOM 2318 N N . ASN A 1 304 ? 25.635 -10.210 -13.282 1.00 61.44 304 ASN A N 1
ATOM 2319 C CA . ASN A 1 304 ? 26.171 -9.008 -13.896 1.00 61.44 304 ASN A CA 1
ATOM 2320 C C . ASN A 1 304 ? 25.567 -7.757 -13.261 1.00 61.44 304 ASN A C 1
ATOM 2322 O O . ASN A 1 304 ? 24.365 -7.497 -13.320 1.00 61.44 304 ASN A O 1
ATOM 2326 N N . ALA A 1 305 ? 26.442 -6.936 -12.687 1.00 57.81 305 ALA A N 1
ATOM 2327 C CA . ALA A 1 305 ? 26.055 -5.687 -12.066 1.00 57.81 305 ALA A CA 1
ATOM 2328 C C . ALA A 1 305 ? 25.418 -4.718 -13.076 1.00 57.81 305 ALA A C 1
ATOM 2330 O O . ALA A 1 305 ? 24.594 -3.919 -12.683 1.00 57.81 305 ALA A O 1
ATOM 2331 N N . VAL A 1 306 ? 25.716 -4.765 -14.373 1.00 65.69 306 VAL A N 1
ATOM 2332 C CA . VAL A 1 306 ? 25.190 -3.746 -15.309 1.00 65.69 306 VAL A CA 1
ATOM 2333 C C . VAL A 1 306 ? 23.793 -4.060 -15.840 1.00 65.69 306 VAL A C 1
ATOM 2335 O O . VAL A 1 306 ? 23.186 -3.207 -16.486 1.00 65.69 306 VAL A O 1
ATOM 2338 N N . ASP A 1 307 ? 23.286 -5.263 -15.575 1.00 77.12 307 ASP A N 1
ATOM 2339 C CA . ASP A 1 307 ? 22.073 -5.778 -16.195 1.00 77.12 307 ASP A CA 1
ATOM 2340 C C . ASP A 1 307 ? 20.871 -5.687 -15.251 1.00 77.12 307 ASP A C 1
ATOM 2342 O O . ASP A 1 307 ? 20.946 -5.943 -14.043 1.00 77.12 307 ASP A O 1
ATOM 2346 N N . VAL A 1 308 ? 19.733 -5.295 -15.819 1.00 82.69 308 VAL A N 1
ATOM 2347 C CA . VAL A 1 308 ? 18.472 -5.092 -15.103 1.00 82.69 308 VAL A CA 1
ATOM 2348 C C . VAL A 1 308 ? 17.381 -5.885 -15.798 1.00 82.69 308 VAL A C 1
ATOM 2350 O O . VAL A 1 308 ? 17.304 -5.897 -17.027 1.00 82.69 308 VAL A O 1
ATOM 2353 N N . TRP A 1 309 ? 16.519 -6.533 -15.016 1.00 87.81 309 TRP A N 1
ATOM 2354 C CA . TRP A 1 309 ? 15.410 -7.303 -15.565 1.00 87.81 309 TRP A CA 1
ATOM 2355 C C . TRP A 1 309 ? 14.412 -6.395 -16.294 1.00 87.81 309 TRP A C 1
ATOM 2357 O O . TRP A 1 309 ? 14.022 -5.334 -15.793 1.00 87.81 309 TRP A O 1
ATOM 2367 N N . VAL A 1 310 ? 13.967 -6.855 -17.457 1.00 89.25 310 VAL A N 1
ATOM 2368 C CA . VAL A 1 310 ? 12.994 -6.231 -18.351 1.00 89.25 310 VAL A CA 1
ATOM 2369 C C . VAL A 1 310 ? 11.876 -7.211 -18.655 1.00 89.25 310 VAL A C 1
ATOM 2371 O O . VAL A 1 310 ? 12.116 -8.395 -18.898 1.00 89.25 310 VAL A O 1
ATOM 2374 N N . LEU A 1 311 ? 10.651 -6.698 -18.678 1.00 91.56 311 LEU A N 1
ATOM 2375 C CA . LEU A 1 311 ? 9.522 -7.412 -19.256 1.00 91.56 311 LEU A CA 1
ATOM 2376 C C . LEU A 1 311 ? 9.262 -6.860 -20.655 1.00 91.56 311 LEU A C 1
ATOM 2378 O O . LEU A 1 311 ? 9.166 -5.644 -20.819 1.00 91.56 311 LEU A O 1
ATOM 2382 N N . TYR A 1 312 ? 9.126 -7.739 -21.641 1.00 88.50 312 TYR A N 1
ATOM 2383 C CA . TYR A 1 312 ? 8.743 -7.384 -23.005 1.00 88.50 312 TYR A CA 1
ATOM 2384 C C . TYR A 1 312 ? 7.229 -7.506 -23.214 1.00 88.50 312 TYR A C 1
ATOM 2386 O O . TYR A 1 312 ? 6.551 -8.303 -22.565 1.00 88.50 312 TYR A O 1
ATOM 2394 N N . THR A 1 313 ? 6.695 -6.764 -24.188 1.00 86.56 313 THR A N 1
ATOM 2395 C CA . THR A 1 313 ? 5.279 -6.838 -24.612 1.00 86.56 313 THR A CA 1
ATOM 2396 C C . THR A 1 313 ? 4.811 -8.239 -25.006 1.00 86.56 313 THR A C 1
ATOM 2398 O O . THR A 1 313 ? 3.638 -8.568 -24.864 1.00 86.56 313 THR A O 1
ATOM 2401 N N . ASN A 1 314 ? 5.702 -9.087 -25.520 1.00 85.44 314 ASN A N 1
ATOM 2402 C CA . ASN A 1 314 ? 5.371 -10.469 -25.873 1.00 85.44 314 ASN A CA 1
ATOM 2403 C C . ASN A 1 314 ? 5.317 -11.406 -24.648 1.00 85.44 314 ASN A C 1
ATOM 2405 O O . ASN A 1 314 ? 4.952 -12.571 -24.788 1.00 85.44 314 ASN A O 1
ATOM 2409 N N . GLY A 1 315 ? 5.642 -10.901 -23.454 1.00 88.44 315 GLY A N 1
ATOM 2410 C CA . GLY A 1 315 ? 5.677 -11.658 -22.211 1.00 88.44 315 GLY A CA 1
ATOM 2411 C C . GLY A 1 315 ? 7.012 -12.322 -21.902 1.00 88.44 315 GLY A C 1
ATOM 2412 O O . GLY A 1 315 ? 7.079 -13.038 -20.906 1.00 88.44 315 GLY A O 1
ATOM 2413 N N . ASP A 1 316 ? 8.061 -12.096 -22.690 1.00 90.25 316 ASP A N 1
ATOM 2414 C CA . ASP A 1 316 ? 9.399 -12.555 -22.324 1.00 90.25 316 ASP A CA 1
ATOM 2415 C C . ASP A 1 316 ? 9.929 -11.736 -21.142 1.00 90.25 316 ASP A C 1
ATOM 2417 O O . ASP A 1 316 ? 9.824 -10.508 -21.116 1.00 90.25 316 ASP A O 1
ATOM 2421 N N . LEU A 1 317 ? 10.508 -12.421 -20.162 1.00 91.75 317 LEU A N 1
ATOM 2422 C CA . LEU A 1 317 ? 11.210 -11.816 -19.037 1.00 91.75 317 LEU A CA 1
ATOM 2423 C C . LEU A 1 317 ? 12.704 -12.077 -19.250 1.00 91.75 317 LEU A C 1
ATOM 2425 O O . LEU A 1 317 ? 13.131 -13.224 -19.303 1.00 91.75 317 LEU A O 1
ATOM 2429 N N . SER A 1 318 ? 13.506 -11.035 -19.414 1.00 90.38 318 SER A N 1
ATOM 2430 C CA . SER A 1 318 ? 14.959 -11.152 -19.621 1.00 90.38 318 SER A CA 1
ATOM 2431 C C . SER A 1 318 ? 15.655 -10.030 -18.865 1.00 90.38 318 SER A C 1
ATOM 2433 O O . SER A 1 318 ? 15.017 -9.312 -18.102 1.00 90.38 318 SER A O 1
ATOM 2435 N N . TYR A 1 319 ? 16.940 -9.831 -19.097 1.00 85.81 319 TYR A N 1
ATOM 2436 C CA . TYR A 1 319 ? 17.666 -8.649 -18.662 1.00 85.81 319 TYR A CA 1
ATOM 2437 C C . TYR A 1 319 ? 18.293 -7.919 -19.848 1.00 85.81 319 TYR A C 1
ATOM 2439 O O . TYR A 1 319 ? 18.504 -8.493 -20.919 1.00 85.81 319 TYR A O 1
ATOM 2447 N N . ASP A 1 320 ? 18.574 -6.636 -19.653 1.00 82.69 320 ASP A N 1
ATOM 2448 C CA . ASP A 1 320 ? 19.340 -5.823 -20.591 1.00 82.69 320 ASP A CA 1
ATOM 2449 C C . ASP A 1 320 ? 20.223 -4.835 -19.823 1.00 82.69 320 ASP A C 1
ATOM 2451 O O . ASP A 1 320 ? 19.988 -4.545 -18.644 1.00 82.69 320 ASP A O 1
ATOM 2455 N N . CYS A 1 321 ? 21.227 -4.299 -20.508 1.00 79.31 321 CYS A N 1
ATOM 2456 C CA . CYS A 1 321 ? 22.171 -3.365 -19.930 1.00 79.31 321 CYS A CA 1
ATOM 2457 C C . CYS A 1 321 ? 21.451 -2.078 -19.514 1.00 79.31 321 CYS A C 1
ATOM 2459 O O . CYS A 1 321 ? 20.763 -1.438 -20.314 1.00 79.31 321 CYS A O 1
ATOM 2461 N N . ALA A 1 322 ? 21.692 -1.636 -18.282 1.00 78.50 322 ALA A N 1
ATOM 2462 C CA . ALA A 1 322 ? 21.133 -0.431 -17.673 1.00 78.50 322 ALA A CA 1
ATOM 2463 C C . ALA A 1 322 ? 21.350 0.856 -18.496 1.00 78.50 322 ALA A C 1
ATOM 2465 O O . ALA A 1 322 ? 20.616 1.834 -18.324 1.00 78.50 322 ALA A O 1
ATOM 2466 N N . SER A 1 323 ? 22.348 0.875 -19.386 1.00 74.75 323 SER A N 1
ATOM 2467 C CA . SER A 1 323 ? 22.642 2.001 -20.284 1.00 74.75 323 SER A CA 1
ATOM 2468 C C . SER A 1 323 ? 21.799 2.020 -21.567 1.00 74.75 323 SER A C 1
ATOM 2470 O O . SER A 1 323 ? 21.739 3.038 -22.262 1.00 74.75 323 SER A O 1
ATOM 2472 N N . ARG A 1 324 ? 21.091 0.929 -21.886 1.00 73.56 324 ARG A N 1
ATOM 2473 C CA . ARG A 1 324 ? 20.322 0.793 -23.126 1.00 73.56 324 ARG A CA 1
ATOM 2474 C C . ARG A 1 324 ? 18.973 1.511 -23.040 1.00 73.56 324 ARG A C 1
ATOM 2476 O O . ARG A 1 324 ? 17.949 0.937 -22.688 1.00 73.56 324 ARG A O 1
ATOM 2483 N N . GLY A 1 325 ? 18.972 2.801 -23.364 1.00 64.56 325 GLY A N 1
ATOM 2484 C CA . GLY A 1 325 ? 17.851 3.686 -23.029 1.00 64.56 325 GLY A CA 1
ATOM 2485 C C . GLY A 1 325 ? 16.710 3.811 -24.028 1.00 64.56 325 GLY A C 1
ATOM 2486 O O . GLY A 1 325 ? 15.694 4.393 -23.682 1.00 64.56 325 GLY A O 1
ATOM 2487 N N . THR A 1 326 ? 16.838 3.299 -25.250 1.00 65.81 326 THR A N 1
ATOM 2488 C CA . THR A 1 326 ? 15.863 3.575 -26.325 1.00 65.81 326 THR A CA 1
ATOM 2489 C C . THR A 1 326 ? 14.717 2.567 -26.409 1.00 65.81 326 THR A C 1
ATOM 2491 O O . THR A 1 326 ? 13.798 2.740 -27.209 1.00 65.81 326 THR A O 1
ATOM 2494 N N . THR A 1 327 ? 14.764 1.493 -25.618 1.00 71.88 327 THR A N 1
ATOM 2495 C CA . THR A 1 327 ? 13.912 0.313 -25.840 1.00 71.88 327 THR A CA 1
ATOM 2496 C C . THR A 1 327 ? 12.782 0.165 -24.817 1.00 71.88 327 THR A C 1
ATOM 2498 O O . THR A 1 327 ? 11.701 -0.289 -25.184 1.00 71.88 327 THR A O 1
ATOM 2501 N N . TYR A 1 328 ? 12.987 0.580 -23.564 1.00 84.56 328 TYR A N 1
ATOM 2502 C CA . TYR A 1 328 ? 12.117 0.200 -22.446 1.00 84.56 328 TYR A CA 1
ATOM 2503 C C . TYR A 1 328 ? 11.500 1.407 -21.744 1.00 84.56 328 TYR A C 1
ATOM 2505 O O . TYR A 1 328 ? 12.173 2.408 -21.495 1.00 84.56 328 TYR A O 1
ATOM 2513 N N . GLY A 1 329 ? 10.214 1.298 -21.406 1.00 88.44 329 GLY A N 1
ATOM 2514 C CA . GLY A 1 329 ? 9.497 2.330 -20.667 1.00 88.44 329 GLY A CA 1
ATOM 2515 C C . GLY A 1 329 ? 9.656 2.218 -19.151 1.00 88.44 329 GLY A C 1
ATOM 2516 O O . GLY A 1 329 ? 10.200 1.251 -18.613 1.00 88.44 329 GLY A O 1
ATOM 2517 N N . ILE A 1 330 ? 9.122 3.221 -18.458 1.00 89.56 330 ILE A N 1
ATOM 2518 C CA . ILE A 1 330 ? 9.069 3.284 -16.996 1.00 89.56 330 ILE A CA 1
ATOM 2519 C C . ILE A 1 330 ? 7.631 2.993 -16.569 1.00 89.56 330 ILE A C 1
ATOM 2521 O O . ILE A 1 330 ? 6.757 3.839 -16.758 1.00 89.56 330 ILE A O 1
ATOM 2525 N N . ARG A 1 331 ? 7.375 1.812 -15.995 1.00 91.44 331 ARG A N 1
ATOM 2526 C CA . ARG A 1 331 ? 6.054 1.437 -15.472 1.00 91.44 331 ARG A CA 1
ATOM 2527 C C . ARG A 1 331 ? 6.040 1.542 -13.945 1.00 91.44 331 ARG A C 1
ATOM 2529 O O . ARG A 1 331 ? 6.683 0.723 -13.284 1.00 91.44 331 ARG A O 1
ATOM 2536 N N . PRO A 1 332 ? 5.345 2.535 -13.369 1.00 93.44 332 PRO A N 1
ATOM 2537 C CA . PRO A 1 332 ? 5.427 2.783 -11.945 1.00 93.44 332 PRO A CA 1
ATOM 2538 C C . PRO A 1 332 ? 4.585 1.781 -11.158 1.00 93.44 332 PRO A C 1
ATOM 2540 O O . PRO A 1 332 ? 3.492 1.385 -11.573 1.00 93.44 332 PRO A O 1
ATOM 2543 N N . THR A 1 333 ? 5.083 1.430 -9.981 1.00 95.69 333 THR A N 1
ATOM 2544 C CA . THR A 1 333 ? 4.307 0.854 -8.885 1.00 95.69 333 THR A CA 1
ATOM 2545 C C . THR A 1 333 ? 4.076 1.907 -7.814 1.00 95.69 333 THR A C 1
ATOM 2547 O O . THR A 1 333 ? 4.863 2.847 -7.693 1.00 95.69 333 THR A O 1
ATOM 2550 N N . VAL A 1 334 ? 3.017 1.754 -7.024 1.00 95.12 334 VAL A N 1
ATOM 2551 C CA . VAL A 1 334 ? 2.792 2.565 -5.827 1.00 95.12 334 VAL A CA 1
ATOM 2552 C C . VAL A 1 334 ? 2.387 1.684 -4.651 1.00 95.12 334 VAL A C 1
ATOM 2554 O O . VAL A 1 334 ? 1.457 0.889 -4.752 1.00 95.12 334 VAL A O 1
ATOM 2557 N N . THR A 1 335 ? 3.088 1.825 -3.529 1.00 94.25 335 THR A N 1
ATOM 2558 C CA . THR A 1 335 ? 2.636 1.317 -2.228 1.00 94.25 335 THR A CA 1
ATOM 2559 C C . THR A 1 335 ? 1.759 2.388 -1.601 1.00 94.25 335 THR A C 1
ATOM 2561 O O . THR A 1 335 ? 2.243 3.484 -1.302 1.00 94.25 335 THR A O 1
ATOM 2564 N N . LEU A 1 336 ? 0.470 2.089 -1.454 1.00 91.75 336 LEU A N 1
ATOM 2565 C CA . LEU A 1 336 ? -0.551 3.045 -1.055 1.00 91.75 336 LEU A CA 1
ATOM 2566 C C . LEU A 1 336 ? -1.168 2.651 0.294 1.00 91.75 336 LEU A C 1
ATOM 2568 O O . LEU A 1 336 ? -1.659 1.527 0.435 1.00 91.75 336 LEU A O 1
ATOM 2572 N N . PRO A 1 337 ? -1.210 3.563 1.279 1.00 91.44 337 PRO A N 1
ATOM 2573 C CA . PRO A 1 337 ? -1.894 3.291 2.531 1.00 91.44 337 PRO A CA 1
ATOM 2574 C C . PRO A 1 337 ? -3.414 3.195 2.364 1.00 91.44 337 PRO A C 1
ATOM 2576 O O . PRO A 1 337 ? -4.023 3.969 1.625 1.00 91.44 337 PRO A O 1
ATOM 2579 N N . ILE A 1 338 ? -4.046 2.303 3.128 1.00 89.50 338 ILE A N 1
ATOM 2580 C CA . ILE A 1 338 ? -5.469 1.958 2.999 1.00 89.50 338 ILE A CA 1
ATOM 2581 C C . ILE A 1 338 ? -6.412 3.153 3.198 1.00 89.50 338 ILE A C 1
ATOM 2583 O O . ILE A 1 338 ? -7.469 3.220 2.584 1.00 89.50 338 ILE A O 1
ATOM 2587 N N . VAL A 1 339 ? -6.008 4.138 4.005 1.00 87.06 339 VAL A N 1
ATOM 2588 C CA . VAL A 1 339 ? -6.761 5.381 4.275 1.00 87.06 339 VAL A CA 1
ATOM 2589 C C . VAL A 1 339 ? -6.839 6.341 3.087 1.00 87.06 339 VAL A C 1
ATOM 2591 O O . VAL A 1 339 ? -7.569 7.329 3.136 1.00 87.06 339 VAL A O 1
ATOM 2594 N N . MET A 1 340 ? -6.113 6.058 2.004 1.00 83.88 340 MET A N 1
ATOM 2595 C CA . MET A 1 340 ? -6.238 6.807 0.754 1.00 83.88 340 MET A CA 1
ATOM 2596 C C . MET A 1 340 ? -7.411 6.325 -0.109 1.00 83.88 340 MET A C 1
ATOM 2598 O O . MET A 1 340 ? -7.830 7.042 -1.016 1.00 83.88 340 MET A O 1
ATOM 2602 N N . PHE A 1 341 ? -7.974 5.149 0.178 1.00 78.94 341 PHE A N 1
ATOM 2603 C CA . PHE A 1 341 ? -9.070 4.575 -0.595 1.00 78.94 341 PHE A CA 1
ATOM 2604 C C . PHE A 1 341 ? -10.426 5.140 -0.145 1.00 78.94 341 PHE A C 1
ATOM 2606 O O . PHE A 1 341 ? -10.717 5.285 1.045 1.00 78.94 341 PHE A O 1
ATOM 2613 N N . GLY A 1 342 ? -11.301 5.443 -1.106 1.00 63.69 342 GLY A N 1
ATOM 2614 C CA . GLY A 1 342 ? -12.681 5.826 -0.817 1.00 63.69 342 GLY A CA 1
ATOM 2615 C C . GLY A 1 342 ? -13.531 4.593 -0.510 1.00 63.69 342 GLY A C 1
ATOM 2616 O O . GLY A 1 342 ? -13.708 3.762 -1.390 1.00 63.69 342 GLY A O 1
ATOM 2617 N N . GLY A 1 343 ? -14.090 4.488 0.700 1.00 60.97 343 GLY A N 1
ATOM 2618 C CA . GLY A 1 343 ? -15.080 3.449 1.037 1.00 60.97 343 GLY A CA 1
ATOM 2619 C C . GLY A 1 343 ? -14.689 2.462 2.139 1.00 60.97 343 GLY A C 1
ATOM 2620 O O . GLY A 1 343 ? -15.372 1.460 2.319 1.00 60.97 343 GLY A O 1
ATOM 2621 N N . ILE A 1 344 ? -13.644 2.734 2.919 1.00 64.50 344 ILE A N 1
ATOM 2622 C CA . ILE A 1 344 ? -13.231 1.875 4.048 1.00 64.50 344 ILE A CA 1
ATOM 2623 C C . ILE A 1 344 ? -14.344 1.733 5.106 1.00 64.50 344 ILE A C 1
ATOM 2625 O O . ILE A 1 344 ? -14.428 0.741 5.819 1.00 64.50 344 ILE A O 1
ATOM 2629 N N . ASP A 1 345 ? -15.224 2.724 5.193 1.00 59.06 345 ASP A N 1
ATOM 2630 C CA . ASP A 1 345 ? -16.373 2.797 6.093 1.00 59.06 345 ASP A CA 1
ATOM 2631 C C . ASP A 1 345 ? -17.671 2.216 5.506 1.00 59.06 345 ASP A C 1
ATOM 2633 O O . ASP A 1 345 ? -18.677 2.168 6.212 1.00 59.06 345 ASP A O 1
ATOM 2637 N N . SER A 1 346 ? -17.665 1.779 4.241 1.00 50.91 346 SER A N 1
ATOM 2638 C CA . SER A 1 346 ? -18.837 1.205 3.555 1.00 50.91 346 SER A CA 1
ATOM 2639 C C . SER A 1 346 ? -19.042 -0.292 3.818 1.00 50.91 346 SER A C 1
ATOM 2641 O O . SER A 1 346 ? -19.931 -0.915 3.239 1.00 50.91 346 SER A O 1
ATOM 2643 N N . ILE A 1 347 ? -18.239 -0.868 4.712 1.00 46.19 347 ILE A N 1
ATOM 2644 C CA . ILE A 1 347 ? -18.301 -2.283 5.073 1.00 46.19 347 ILE A CA 1
ATOM 2645 C C . ILE A 1 347 ? -19.237 -2.438 6.278 1.00 46.19 347 ILE A C 1
ATOM 2647 O O . ILE A 1 347 ? -18.984 -1.795 7.302 1.00 46.19 347 ILE A O 1
ATOM 2651 N N . PRO A 1 348 ? -20.303 -3.251 6.164 1.00 34.75 348 PRO A N 1
ATOM 2652 C CA . PRO A 1 348 ? -21.275 -3.450 7.236 1.00 34.75 348 PRO A CA 1
ATOM 2653 C C . PRO A 1 348 ? -20.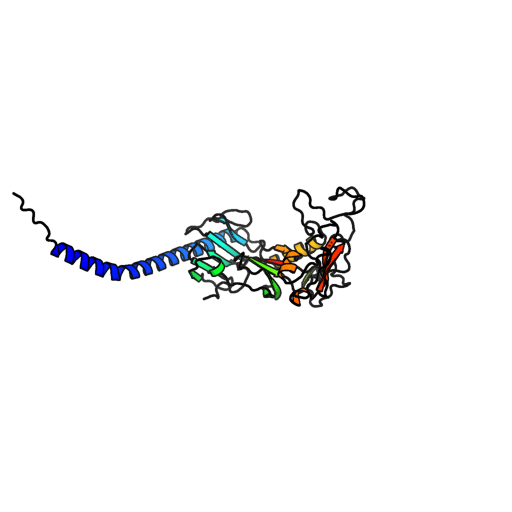691 -4.074 8.514 1.00 34.75 348 PRO A C 1
ATOM 2655 O O . PRO A 1 348 ? -19.679 -4.822 8.446 1.00 34.75 348 PRO A O 1
#

Secondary structure (DSSP, 8-state):
----PPPPHHHHHHHHHHHHHHHHHHHHHHHHHHHHHHHHHHHHHHHHHHHHHHHHHHTTTTS-EEEEEETTEEE-TT-PBPP--SPPPSEEEEEE-TTS-EEEEEE-SSEEEEE-TT-SS-EEEE-SSGGGGS----TT-EEE-TTS-EEEEEE-SSSSTTEEEEEESS-EEE-TTS-EEE-TT---SSSTT---SSTT-TTSGGGS--S--S-TT--S---SSS---TTSSSHHHHHHHHHHHHHHHTTSS-TT-EEEE--HHHHHHTT-EE-TTSS-EE-TTS-TTTTSS-EEEEEEPSS-TTEEEEE-TTSEEEEEETT-TTS-B--EEEEEEGGGSTTTT---

Radius of gyration: 28.45 Å; chains: 1; bounding box: 72×48×109 Å

Sequence (348 aa):
MKKNRGFTLIELLAVIVILAVIALIATPLIMGTITKSKMNAFRDSVYGIIHAGEIAATEKMTNNVMFEVKNAKIVDEEGNPLQYKGQEMKEGILSFSNQGESSLVLWNGSYCGLKSKKNSKVTIKKASQLKDCVPIYDVGQDITLSDGTTWKVIRSNEENPLEVELLSTKNLKKLENGTYEQDKLDTALNSSNALAFDPNGRRTPLNGNAYCVNSASLGCNEYEMNGTTVTMDSAIKEVVTEYQKQLINQGSISSKSKVSLITKEQLETLGCDSRADGNTGNCSNAPSWVKGTSYWTRSKEGSNAVDVWVLYTNGDLSYDCASRGTTYGIRPTVTLPIVMFGGIDSIP